Protein 8W6E (pdb70)

Sequence (320 aa):
MDEERLKEILEELERIIEEVKRLLEKDERLLREFYRRDKEEFRRVIKLDEEVMKRSEELLKRAEELLRELEELIRRIPFSEEIRRELEEILRRLKELYEEAKRLMEKAKELTKRIKKIDDEKTLREWYEIVRELLERAKEIIEEIERLLRRLLEILGLEMDEERLKEILEELERIIEEVKRLLEKDERLLREFYRRDKEEFRRVIKLDEEVMKRSEELLKRAEELLRELEELIRRIPFSEEIRRELEEILRRLKELYEEAKRLMEKAKELTKRIKKIDTTDEKTLREWYEIVRELLERAKEIIEEIERLLRRLLEILGLE

Foldseek 3Di:
DDCVLVVVLLVLLLVLLVVLVVLLVVLVVLLVVVLVPDQVSVVVSLVSNVVSLVSNVVSLVVNVVSLVVNVVVLVVDPDDPVLSVVLVVLSVVLVVLSVVLVVLSVVVVVLSVVPVPDRDDVSSVVSVVSVVVSSVVSVVSSVSNNVSSVVNCVSSVND/DLVVLLLVLLVVLLVLLVVLLVLLVVLLVLLVVLLVPDQVSVVVSLVSVVVSLVSNVVSLVVNVVSLVSNVVSLVVDPDDPVLNVVLVVLSVVLVVLSVVLVVLSVVLVVLSVVVVPDGDDDSVVVVVSVVSVVVSSVVNSVSSVVSSVSSVVNCVSVVVD

Radius of gyration: 22.51 Å; Cα contacts (8 Å, |Δi|>4): 172; chains: 2; bounding box: 52×50×48 Å

Secondary structure (DSSP, 8-state):
--HHHHHHHHHHHHHHHHHHHHHHHHHHHHHHHHHH--HHHHHHHHHHHHHHHHHHHHHHHHHHHHHHHHHHHHHHS---HHHHHHHHHHHHHHHHHHHHHHHHHHHHHHHHHHHTT---HHHHHHHHHHHHHHHHHHHHHHHHHHHHHHHHHHHHT--/-HHHHHHHHHHHHHHHHHHHHHHHHHHHHHHHHHHH--HHHHHHHHHHHHHHHHHHHHHHHHHHHHHHHHHHHHHHS---HHHHHHHHHHHHHHHHHHHHHHHHHHHHHHHHHHHHTS-S--HHHHHHHHHHHHHHHHHHHHHHHHHHHHHHHHHHHTT--

Solvent-accessible surface area: 18960 Å² total; per-residue (Å²): 117,105,75,107,121,0,65,68,8,0,42,63,2,32,133,8,10,72,61,19,60,130,31,18,73,99,8,38,117,24,5,55,83,29,109,153,148,116,145,120,72,42,143,39,10,17,129,80,17,60,116,12,31,54,30,9,27,114,19,13,135,141,3,32,79,25,6,123,63,0,36,67,2,3,164,127,26,126,38,56,134,64,52,56,170,73,0,53,102,2,9,125,71,0,98,82,0,8,65,44,20,91,131,21,21,69,123,17,77,74,21,16,119,144,25,118,162,99,106,107,161,155,32,54,35,93,20,20,65,82,13,67,45,20,24,3,32,15,32,13,3,8,9,35,2,23,116,20,0,110,131,0,5,108,46,20,63,34,135,186,60,46,94,78,0,85,70,0,0,55,43,2,22,136,8,12,70,65,18,56,55,14,15,57,108,4,38,151,26,3,27,99,21,27,202,170,130,108,111,61,31,40,148,12,9,130,88,16,42,118,14,25,110,94,6,36,101,9,16,58,120,4,58,88,14,10,142,48,0,32,62,20,5,162,154,20,128,31,60,142,116,42,51,147,53,0,90,67,12,12,106,32,0,83,20,0,12,89,8,20,66,77,24,21,70,40,18,80,108,9,10,125,152,15,117,146,102,103,38,63,78,132,144,49,28,100,71,9,21,75,64,13,111,103,35,26,87,34,15,44,33,2,8,87,8,3,21,73,5,0,91,96,0,20,83,41,23,64,36,172

B-factor: mean 52.09, std 18.33, range [19.91, 120.85]

Structure (mmCIF, N/CA/C/O backbone):
data_8W6E
#
_entry.id   8W6E
#
_cell.length_a   40.557
_cell.length_b   91.912
_cell.length_c   52.198
_cell.angle_alpha   90.000
_cell.angle_beta   107.791
_cell.angle_gamma   90.000
#
_symmetry.space_group_name_H-M   'P 1 21 1'
#
loop_
_entity.id
_entity.type
_entity.pdbx_description
1 polymer 'HBC599 in complex with wFAP1.1'
2 non-polymer 4-[(Z)-1-cyano-2-{6-[(2-hydroxyethyl)(methyl)amino]-1-benzothiophen-2-yl}ethenyl]benzonitrile
3 water water
#
loop_
_atom_site.group_PDB
_atom_site.id
_atom_site.type_symbol
_atom_site.label_atom_id
_atom_site.label_alt_id
_atom_site.label_comp_id
_atom_site.label_asym_id
_atom_site.label_entity_id
_atom_site.label_seq_id
_atom_site.pdbx_PDB_ins_code
_atom_site.Cartn_x
_atom_site.Cartn_y
_atom_site.Cartn_z
_atom_site.occupancy
_atom_site.B_iso_or_equiv
_atom_site.auth_seq_id
_atom_site.auth_comp_id
_atom_site.auth_asym_id
_atom_site.auth_atom_id
_atom_site.pdbx_PDB_model_num
ATOM 1 N N . MET A 1 1 ? -21.55860 27.55198 37.52867 1.000 74.71886 0 MET A N 1
ATOM 2 C CA . MET A 1 1 ? -20.35966 28.32630 37.95125 1.000 74.93289 0 MET A CA 1
ATOM 3 C C . MET A 1 1 ? -19.97012 29.33019 36.85698 1.000 71.51695 0 MET A C 1
ATOM 4 O O . MET A 1 1 ? -20.70838 29.44287 35.86314 1.000 65.07581 0 MET A O 1
ATOM 9 N N . ASP A 1 2 ? -18.84322 30.01646 37.04459 1.000 71.70432 1 ASP A N 1
ATOM 10 C CA . ASP A 1 2 ? -18.41967 31.08638 36.10630 1.000 61.26088 1 ASP A CA 1
ATOM 11 C C . ASP A 1 2 ? -17.83187 30.54728 34.79826 1.000 69.29193 1 ASP A C 1
ATOM 12 O O . ASP A 1 2 ? -17.67065 29.32328 34.64943 1.000 52.50667 1 ASP A O 1
ATOM 17 N N . GLU A 1 3 ? -17.51127 31.46418 33.89302 1.000 64.50417 2 GLU A N 1
ATOM 18 C CA . GLU A 1 3 ? -16.87350 31.08309 32.61694 1.000 66.62686 2 GLU A CA 1
ATOM 19 C C . GLU A 1 3 ? -15.36642 30.99245 32.84459 1.000 61.52682 2 GLU A C 1
ATOM 20 O O . GLU A 1 3 ? -14.67153 30.47944 31.96652 1.000 64.06629 2 GLU A O 1
ATOM 26 N N . GLU A 1 4 ? -14.89026 31.49274 33.97939 1.000 58.04304 3 GLU A N 1
ATOM 27 C CA . GLU A 1 4 ? -13.44916 31.41110 34.32406 1.000 64.36540 3 GLU A CA 1
ATOM 28 C C . GLU A 1 4 ? -13.08877 29.97724 34.71623 1.000 53.57314 3 GLU A C 1
ATOM 29 O O . GLU A 1 4 ? -11.96375 29.57643 34.45003 1.000 56.07990 3 GLU A O 1
ATOM 35 N N . ARG A 1 5 ? -14.01647 29.24016 35.31458 1.000 40.40321 4 ARG A N 1
ATOM 36 C CA . ARG A 1 5 ? -13.73211 27.81726 35.60476 1.000 50.00553 4 ARG A CA 1
ATOM 37 C C . ARG A 1 5 ? -13.66928 27.07804 34.25987 1.000 34.59125 4 ARG A C 1
ATOM 38 O O . ARG A 1 5 ? -12.76715 26.27120 34.10880 1.000 37.98900 4 ARG A O 1
ATOM 46 N N . LEU A 1 6 ? -14.58656 27.37869 33.33104 1.000 37.86698 5 LEU A N 1
ATOM 47 C CA . LEU A 1 6 ? -14.57977 26.79045 31.96314 1.000 49.90271 5 LEU A CA 1
ATOM 48 C C . LEU A 1 6 ? -13.19996 26.99063 31.32478 1.000 43.71887 5 LEU A C 1
ATOM 49 O O . LEU A 1 6 ? -12.64788 26.01865 30.81281 1.000 42.63003 5 LEU A O 1
ATOM 54 N N . LYS A 1 7 ? -12.67320 28.21075 31.38444 1.000 46.67793 6 LYS A N 1
ATOM 55 C CA . LYS A 1 7 ? -11.35840 28.51491 30.77407 1.000 42.54688 6 LYS A CA 1
ATOM 56 C C . LYS A 1 7 ? -10.25907 27.71726 31.47195 1.000 43.77379 6 LYS A C 1
ATOM 57 O O . LYS A 1 7 ? -9.46312 27.11830 30.76586 1.000 46.66278 6 LYS A O 1
ATOM 63 N N . GLU A 1 8 ? -10.24376 27.70750 32.79795 1.000 39.72350 7 GLU A N 1
ATOM 64 C CA . GLU A 1 8 ? -9.15644 27.03685 33.54680 1.000 41.35863 7 GLU A CA 1
ATOM 65 C C . GLU A 1 8 ? -9.12921 25.54580 33.20806 1.000 25.27663 7 GLU A C 1
ATOM 66 O O . GLU A 1 8 ? -8.04615 25.03099 33.03189 1.000 37.90697 7 GLU A O 1
ATOM 72 N N . ILE A 1 9 ? -10.29010 24.91154 33.11744 1.000 35.37819 8 ILE A N 1
ATOM 73 C CA . ILE A 1 9 ? -10.38089 23.46446 32.76672 1.000 35.01331 8 ILE A CA 1
ATOM 74 C C . ILE A 1 9 ? -9.83018 23.24733 31.35163 1.000 31.38039 8 ILE A C 1
ATOM 75 O O . ILE A 1 9 ? -8.97404 22.39148 31.20157 1.000 38.00394 8 ILE A O 1
ATOM 80 N N . LEU A 1 10 ? -10.28657 24.03907 30.38560 1.000 27.62973 9 LEU A N 1
ATOM 81 C CA . LEU A 1 10 ? -9.85288 23.88891 28.97352 1.000 35.92985 9 LEU A CA 1
ATOM 82 C C . LEU A 1 10 ? -8.33895 24.09420 28.85712 1.000 32.72841 9 LEU A C 1
ATOM 83 O O . LEU A 1 10 ? -7.72397 23.35220 28.11910 1.000 39.14601 9 LEU A O 1
ATOM 88 N N . GLU A 1 11 ? -7.77894 24.99946 29.65383 1.000 35.75767 10 GLU A N 1
ATOM 89 C CA . GLU A 1 11 ? -6.32300 25.26976 29.65044 1.000 32.39086 10 GLU A CA 1
ATOM 90 C C . GLU A 1 11 ? -5.54461 24.10403 30.27745 1.000 30.92219 10 GLU A C 1
ATOM 91 O O . GLU A 1 11 ? -4.50467 23.75315 29.73127 1.000 39.51027 10 GLU A O 1
ATOM 97 N N . GLU A 1 12 ? -6.02623 23.54412 31.38667 1.000 30.18645 11 GLU A N 1
ATOM 98 C CA . GLU A 1 12 ? -5.37683 22.35637 32.01672 1.000 32.31127 11 GLU A CA 1
ATOM 99 C C . GLU A 1 12 ? -5.44782 21.15818 31.05195 1.000 24.10356 11 GLU A C 1
ATOM 100 O O . GLU A 1 12 ? -4.47668 20.41838 30.99584 1.000 35.31102 11 GLU A O 1
ATOM 106 N N . LEU A 1 13 ? -6.55296 20.99983 30.33024 1.000 27.44583 12 LEU A N 1
ATOM 107 C CA . LEU A 1 13 ? -6.68797 19.91463 29.32446 1.000 35.23900 12 LEU A CA 1
ATOM 108 C C . LEU A 1 13 ? -5.66128 20.13064 28.20918 1.000 31.85345 12 LEU A C 1
ATOM 109 O O . LEU A 1 13 ? -5.04818 19.14770 27.80220 1.000 30.95142 12 LEU A O 1
ATOM 114 N N . GLU A 1 14 ? -5.46764 21.37661 27.77691 1.000 30.72036 13 GLU A N 1
ATOM 115 C CA . GLU A 1 14 ? -4.45996 21.72364 26.74161 1.000 39.33996 13 GLU A CA 1
ATOM 116 C C . GLU A 1 14 ? -3.05377 21.36701 27.21534 1.000 35.20170 13 GLU A C 1
ATOM 117 O O . GLU A 1 14 ? -2.32283 20.74903 26.45827 1.000 39.83016 13 GLU A O 1
ATOM 123 N N . ARG A 1 15 ? -2.71656 21.74429 28.43619 1.000 36.66432 14 ARG A N 1
ATOM 124 C CA . ARG A 1 15 ? -1.39036 21.43267 29.00893 1.000 38.47403 14 ARG A CA 1
ATOM 125 C C . ARG A 1 15 ? -1.17103 19.91772 29.06814 1.000 28.93246 14 ARG A C 1
ATOM 126 O O . ARG A 1 15 ? -0.05001 19.49791 28.79795 1.000 43.48665 14 ARG A O 1
ATOM 134 N N . ILE A 1 16 ? -2.20780 19.15157 29.40052 1.000 36.84433 15 ILE A N 1
ATOM 135 C CA . ILE A 1 16 ? -2.11047 17.66560 29.46976 1.000 37.90814 15 ILE A CA 1
ATOM 136 C C . ILE A 1 16 ? -1.78169 17.11843 28.08478 1.000 22.17528 15 ILE A C 1
ATOM 137 O O . ILE A 1 16 ? -0.83555 16.36461 27.99268 1.000 42.66487 15 ILE A O 1
ATOM 142 N N . ILE A 1 17 ? -2.55801 17.49309 27.07790 1.000 37.30898 16 ILE A N 1
ATOM 143 C CA . ILE A 1 17 ? -2.36123 16.99089 25.68494 1.000 47.24906 16 ILE A CA 1
ATOM 144 C C . ILE A 1 17 ? -0.96143 17.36909 25.17954 1.000 45.98351 16 ILE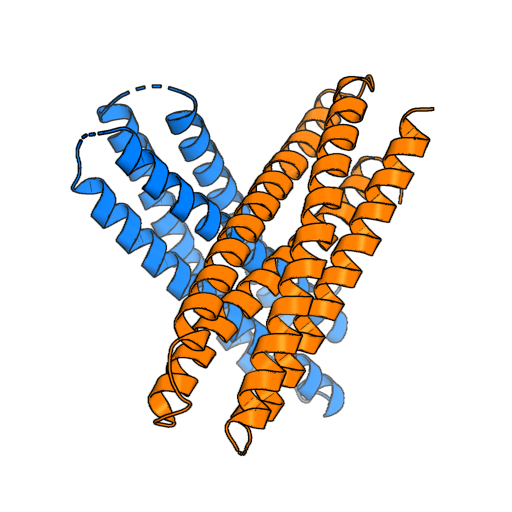 A C 1
ATOM 145 O O . ILE A 1 17 ? -0.37643 16.55509 24.47954 1.000 37.40464 16 ILE A O 1
ATOM 150 N N . GLU A 1 18 ? -0.44858 18.53326 25.57421 1.000 36.21311 17 GLU A N 1
ATOM 151 C CA . GLU A 1 18 ? 0.90122 18.99447 25.14381 1.000 41.25750 17 GLU A CA 1
ATOM 152 C C . GLU A 1 18 ? 1.98056 18.14281 25.81870 1.000 32.99819 17 GLU A C 1
ATOM 153 O O . GLU A 1 18 ? 2.95947 17.81690 25.15952 1.000 39.28365 17 GLU A O 1
ATOM 159 N N . GLU A 1 19 ? 1.79493 17.80899 27.08780 1.000 45.34804 18 GLU A N 1
ATOM 160 C CA . GLU A 1 19 ? 2.74328 16.90731 27.78273 1.000 44.05879 18 GLU A CA 1
ATOM 161 C C . GLU A 1 19 ? 2.66642 15.51718 27.15300 1.000 38.88293 18 GLU A C 1
ATOM 162 O O . GLU A 1 19 ? 3.71550 14.91937 26.95985 1.000 43.32102 18 GLU A O 1
ATOM 168 N N . VAL A 1 20 ? 1.46045 15.03488 26.86337 1.000 30.37027 19 VAL A N 1
ATOM 169 C CA . VAL A 1 20 ? 1.27657 13.70273 26.20964 1.000 40.55834 19 VAL A CA 1
ATOM 170 C C . VAL A 1 20 ? 2.02425 13.69365 24.86947 1.000 34.19978 19 VAL A C 1
ATOM 171 O O . VAL A 1 20 ? 2.69339 12.70274 24.59748 1.000 36.44728 19 VAL A O 1
ATOM 175 N N . LYS A 1 21 ? 1.93585 14.77350 24.09530 1.000 36.82429 20 LYS A N 1
ATOM 176 C CA . LYS A 1 21 ? 2.65251 14.89442 22.80211 1.000 43.14613 20 LYS A CA 1
ATOM 177 C C . LYS A 1 21 ? 4.16258 14.80677 23.02476 1.000 41.74949 20 LYS A C 1
ATOM 178 O O . LYS A 1 21 ? 4.80657 14.05478 22.30974 1.000 42.52919 20 LYS A O 1
ATOM 184 N N . ARG A 1 22 ? 4.67667 15.53705 24.00251 1.000 35.53996 21 ARG A N 1
ATOM 185 C CA . ARG A 1 22 ? 6.12275 15.48740 24.31518 1.000 45.59083 21 ARG A CA 1
ATOM 186 C C . ARG A 1 22 ? 6.54812 14.04955 24.62733 1.000 37.51236 21 ARG A C 1
ATOM 187 O O . ARG A 1 22 ? 7.57308 13.62967 24.09615 1.000 40.26206 21 ARG A O 1
ATOM 195 N N . LEU A 1 23 ? 5.78747 13.35053 25.46463 1.000 39.44008 22 LEU A N 1
ATOM 196 C CA . LEU A 1 23 ? 6.15385 11.97869 25.89678 1.000 47.78195 22 LEU A CA 1
ATOM 197 C C . LEU A 1 23 ? 6.15576 11.03248 24.69695 1.000 33.15542 22 LEU A C 1
ATOM 198 O O . LEU A 1 23 ? 7.06391 10.21465 24.61887 1.000 47.88189 22 LEU A O 1
ATOM 203 N N . LEU A 1 24 ? 5.17652 11.16612 23.80816 1.000 36.60040 23 LEU A N 1
ATOM 204 C CA . LEU A 1 24 ? 5.06442 10.28289 22.61934 1.000 48.90982 23 LEU A CA 1
ATOM 205 C C . LEU A 1 24 ? 6.26216 10.50198 21.69501 1.000 42.46315 23 LEU A C 1
ATOM 206 O O . LEU A 1 24 ? 6.75423 9.52398 21.14507 1.000 37.07015 23 LEU A O 1
ATOM 211 N N . GLU A 1 25 ? 6.68986 11.74804 21.54169 1.000 36.55983 24 GLU A N 1
ATOM 212 C CA . GLU A 1 25 ? 7.83958 12.09312 20.67136 1.000 34.97822 24 GLU A CA 1
ATOM 213 C C . GLU A 1 25 ? 9.13984 11.54049 21.26115 1.000 48.99045 24 GLU A C 1
ATOM 214 O O . GLU A 1 25 ? 9.97475 11.09053 20.48503 1.000 44.67516 24 GLU A O 1
ATOM 220 N N . LYS A 1 26 ? 9.28015 11.55376 22.58711 1.000 43.69276 25 LYS A N 1
ATOM 221 C CA . LYS A 1 26 ? 10.47043 10.96912 23.24893 1.000 47.56531 25 LYS A CA 1
ATOM 222 C C . LYS A 1 26 ? 10.50669 9.45708 23.02318 1.000 41.36814 25 LYS A C 1
ATOM 223 O O . LYS A 1 26 ? 11.56972 8.94325 22.70502 1.000 41.97201 25 LYS A O 1
ATOM 229 N N . ASP A 1 27 ? 9.36987 8.79088 23.18557 1.000 41.87733 26 ASP A N 1
ATOM 230 C CA . ASP A 1 27 ? 9.27412 7.32582 22.98385 1.000 47.99206 26 ASP A CA 1
ATOM 231 C C . ASP A 1 27 ? 9.56284 6.97663 21.51384 1.000 49.58570 26 ASP A C 1
ATOM 232 O O . ASP A 1 27 ? 10.26299 5.99973 21.27884 1.000 49.09164 26 ASP A O 1
ATOM 237 N N . GLU A 1 28 ? 9.04846 7.76636 20.57483 1.000 43.66896 27 GLU A N 1
ATOM 238 C CA . GLU A 1 28 ? 9.32516 7.53516 19.13880 1.000 54.41717 27 GLU A CA 1
ATOM 239 C C . GLU A 1 28 ? 10.82607 7.66543 18.88142 1.000 56.65856 27 GLU A C 1
ATOM 240 O O . GLU A 1 28 ? 11.35408 6.81642 18.18244 1.000 48.46127 27 GLU A O 1
ATOM 246 N N . ARG A 1 29 ? 11.47200 8.67666 19.46009 1.000 45.18701 28 ARG A N 1
ATOM 247 C CA . ARG A 1 29 ? 12.92592 8.89393 19.28771 1.000 51.58577 28 ARG A CA 1
ATOM 248 C C . ARG A 1 29 ? 13.72229 7.71219 19.83372 1.000 57.57644 28 ARG A C 1
ATOM 249 O O . ARG A 1 29 ? 14.62122 7.25426 19.13359 1.000 52.26863 28 ARG A O 1
ATOM 257 N N . LEU A 1 30 ? 13.39567 7.25034 21.03888 1.000 48.83206 29 LEU A N 1
ATOM 258 C CA . LEU A 1 30 ? 14.19605 6.16261 21.66188 1.000 58.77698 29 LEU A CA 1
ATOM 259 C C . LEU A 1 30 ? 13.99513 4.86543 20.88015 1.000 52.98155 29 LEU A C 1
ATOM 260 O O . LEU A 1 30 ? 14.97825 4.12961 20.73305 1.000 69.97059 29 LEU A O 1
ATOM 265 N N . LEU A 1 31 ? 12.79006 4.62809 20.36948 1.000 53.76455 30 LEU A N 1
ATOM 266 C CA . LEU A 1 31 ? 12.50613 3.39190 19.60276 1.000 55.01716 30 LEU A CA 1
ATOM 267 C C . LEU A 1 31 ? 13.24480 3.46282 18.26358 1.000 59.36559 30 LEU A C 1
ATOM 268 O O . LEU A 1 31 ? 13.83491 2.45187 17.86661 1.000 56.95653 30 LEU A O 1
ATOM 273 N N . ARG A 1 32 ? 13.24240 4.63071 17.62837 1.000 64.99552 31 ARG A N 1
ATOM 274 C CA . ARG A 1 32 ? 13.98006 4.82864 16.36316 1.000 54.72047 31 ARG A CA 1
ATOM 275 C C . ARG A 1 32 ? 15.47016 4.59499 16.59585 1.000 60.96973 31 ARG A C 1
ATOM 276 O O . ARG A 1 32 ? 16.06811 3.90797 15.76883 1.000 62.82852 31 ARG A O 1
ATOM 284 N N . GLU A 1 33 ? 16.03430 5.15929 17.66062 1.000 61.73169 32 GLU A N 1
ATOM 285 C CA . GLU A 1 33 ? 17.49239 5.04564 17.91429 1.000 54.82450 32 GLU A CA 1
ATOM 286 C C . GLU A 1 33 ? 17.87273 3.57874 18.06345 1.000 64.61927 32 GLU A C 1
ATOM 287 O O . GLU A 1 33 ? 18.88867 3.18585 17.48528 1.000 72.73577 32 GLU A O 1
ATOM 293 N N . PHE A 1 34 ? 17.07706 2.81671 18.80178 1.000 60.60987 33 PHE A N 1
ATOM 294 C CA . PHE A 1 34 ? 17.37740 1.38281 19.00995 1.000 65.57767 33 PHE A CA 1
ATOM 295 C C . PHE A 1 34 ? 17.41023 0.65958 17.66607 1.000 73.05068 33 PHE A C 1
ATOM 296 O O . PHE A 1 34 ? 18.38132 -0.05526 17.41797 1.000 79.67673 33 PHE A O 1
ATOM 298 N N . TYR A 1 35 ? 16.38800 0.85422 16.83328 1.000 75.47530 34 TYR A N 1
ATOM 299 C CA . TYR A 1 35 ? 16.26884 0.13597 15.54144 1.000 69.79499 34 TYR A CA 1
ATOM 300 C C . TYR A 1 35 ? 17.31049 0.62701 14.53110 1.000 73.45951 34 TYR A C 1
ATOM 301 O O . TYR A 1 35 ? 17.66244 -0.15407 13.63815 1.000 78.22078 34 TYR A O 1
ATOM 310 N N . ARG A 1 36 ? 17.78927 1.86513 14.66177 1.000 73.37363 35 ARG A N 1
ATOM 311 C CA . ARG A 1 36 ? 18.82194 2.41419 13.74343 1.000 70.64254 35 ARG A CA 1
ATOM 312 C C . ARG A 1 36 ? 20.21014 1.93955 14.18218 1.000 72.98796 35 ARG A C 1
ATOM 313 O O . ARG A 1 36 ? 21.15592 2.11861 13.40593 1.000 80.87537 35 ARG A O 1
ATOM 321 N N . ARG A 1 37 ? 20.31955 1.32978 15.36126 1.000 80.17293 36 ARG A N 1
ATOM 322 C CA . ARG A 1 37 ? 21.60778 0.75913 15.83005 1.000 81.92630 36 ARG A CA 1
ATOM 323 C C . ARG A 1 37 ? 21.90085 -0.51095 15.02321 1.000 83.63708 36 ARG A C 1
ATOM 324 O O . ARG A 1 37 ? 21.03103 -1.40413 15.01257 1.000 85.81825 36 ARG A O 1
ATOM 332 N N . ASP A 1 41 ? 21.39512 -5.34913 20.36717 1.000 76.74094 40 ASP A N 1
ATOM 333 C CA . ASP A 1 41 ? 21.88248 -5.48978 21.76508 1.000 77.43193 40 ASP A CA 1
ATOM 334 C C . ASP A 1 41 ? 20.70978 -5.89787 22.65843 1.000 94.34277 40 ASP A C 1
ATOM 335 O O . ASP A 1 41 ? 19.65462 -5.24810 22.55857 1.000 97.81733 40 ASP A O 1
ATOM 337 N N . LYS A 1 42 ? 20.89019 -6.91468 23.50056 1.000 73.70390 41 LYS A N 1
ATOM 338 C CA . LYS A 1 42 ? 19.75649 -7.44378 24.30293 1.000 83.85692 41 LYS A CA 1
ATOM 339 C C . LYS A 1 42 ? 19.42158 -6.52064 25.47385 1.000 91.24026 41 LYS A C 1
ATOM 340 O O . LYS A 1 42 ? 18.22460 -6.30385 25.72509 1.000 94.60655 41 LYS A O 1
ATOM 346 N N . GLU A 1 43 ? 20.42965 -6.02831 26.17952 1.000 79.39234 42 GLU A N 1
ATOM 347 C CA . GLU A 1 43 ? 20.14276 -5.20616 27.37744 1.000 86.31135 42 GLU A CA 1
ATOM 348 C C . GLU A 1 43 ? 19.73836 -3.81433 26.91630 1.000 82.63878 42 GLU A C 1
ATOM 349 O O . GLU A 1 43 ? 19.14240 -3.08631 27.71331 1.000 86.67993 42 GLU A O 1
ATOM 355 N N . GLU A 1 44 ? 20.07400 -3.47047 25.68016 1.000 85.10593 43 GLU A N 1
ATOM 356 C CA . GLU A 1 44 ? 19.65460 -2.17266 25.11703 1.000 85.03751 43 GLU A CA 1
ATOM 357 C C . GLU A 1 44 ? 18.15154 -2.22701 24.85640 1.000 79.78701 43 GLU A C 1
ATOM 358 O O . GLU A 1 44 ? 17.51435 -1.18113 24.93137 1.000 81.20027 43 GLU A O 1
ATOM 364 N N . PHE A 1 45 ? 17.62272 -3.41317 24.57873 1.000 70.70722 44 PHE A N 1
ATOM 365 C CA . PHE A 1 45 ? 16.16471 -3.56651 24.38411 1.000 74.50611 44 PHE A CA 1
ATOM 366 C C . PHE A 1 45 ? 15.48603 -3.53041 25.74726 1.000 79.89408 44 PHE A C 1
ATOM 367 O O . PHE A 1 45 ? 14.46092 -2.86560 25.86839 1.000 77.00074 44 PHE A O 1
ATOM 369 N N . ARG A 1 46 ? 16.03741 -4.24113 26.72825 1.000 74.26858 45 ARG A N 1
ATOM 370 C CA . ARG A 1 46 ? 15.46371 -4.15601 28.08938 1.000 75.27621 45 ARG A CA 1
ATOM 371 C C . ARG A 1 46 ? 15.36250 -2.68096 28.45314 1.000 73.37185 45 ARG A C 1
ATOM 372 O O . ARG A 1 46 ? 14.35455 -2.30007 29.02932 1.000 80.13410 45 ARG A O 1
ATOM 380 N N . ARG A 1 47 ? 16.35724 -1.89183 28.06777 1.000 58.94861 46 ARG A N 1
ATOM 381 C CA . ARG A 1 47 ? 16.38903 -0.45576 28.41451 1.000 77.88129 46 ARG A CA 1
ATOM 382 C C . ARG A 1 47 ? 15.25271 0.28488 27.71565 1.000 68.15841 46 ARG A C 1
ATOM 383 O O . ARG A 1 47 ? 14.48674 0.94885 28.41272 1.000 71.67187 46 ARG A O 1
ATOM 385 N N . VAL A 1 48 ? 15.16541 0.17864 26.39669 1.000 70.69815 47 VAL A N 1
ATOM 386 C CA . VAL A 1 48 ? 14.13807 0.94829 25.63780 1.000 70.13338 47 VAL A CA 1
ATOM 387 C C . VAL A 1 48 ? 12.73827 0.51808 26.09021 1.000 63.81588 47 VAL A C 1
ATOM 388 O O . VAL A 1 48 ? 11.86411 1.37591 26.14327 1.000 49.41296 47 VAL A O 1
ATOM 392 N N . ILE A 1 49 ? 12.56461 -0.75690 26.42547 1.000 53.92023 48 ILE A N 1
ATOM 393 C CA . ILE A 1 49 ? 11.22882 -1.27710 26.82688 1.000 58.65184 48 ILE A CA 1
ATOM 394 C C . ILE A 1 49 ? 10.86301 -0.66694 28.18386 1.000 56.69568 48 ILE A C 1
ATOM 395 O O . ILE A 1 49 ? 9.70898 -0.29715 28.35008 1.000 54.54640 48 ILE A O 1
ATOM 400 N N . LYS A 1 50 ? 11.82721 -0.54958 29.09061 1.000 60.43086 49 LYS A N 1
ATOM 401 C CA . LYS A 1 50 ? 11.54942 -0.00641 30.44659 1.000 64.51751 49 LYS A CA 1
ATOM 402 C C . LYS A 1 50 ? 11.15409 1.46349 30.33842 1.000 63.45654 49 LYS A C 1
ATOM 403 O O . LYS A 1 50 ? 10.20117 1.85341 31.00658 1.000 60.96538 49 LYS A O 1
ATOM 409 N N . LEU A 1 51 ? 11.86973 2.22950 29.51712 1.000 59.58828 50 LEU A N 1
ATOM 410 C CA . LEU A 1 51 ? 11.55739 3.66840 29.33094 1.000 63.65672 50 LEU A CA 1
ATOM 411 C C . LEU A 1 51 ? 10.21719 3.82300 28.61224 1.000 53.04668 50 LEU A C 1
ATOM 412 O O . LEU A 1 51 ? 9.49208 4.75591 28.94725 1.000 57.53055 50 LEU A O 1
ATOM 417 N N . ASP A 1 52 ? 9.90815 2.92077 27.68147 1.000 51.74240 51 ASP A N 1
ATOM 418 C CA . ASP A 1 52 ? 8.60398 2.95738 26.97177 1.000 57.34395 51 ASP A CA 1
ATOM 419 C C . ASP A 1 52 ? 7.49227 2.71233 27.98508 1.000 49.78313 51 ASP A C 1
ATOM 420 O O . ASP A 1 52 ? 6.47011 3.38110 27.90521 1.000 47.94355 51 ASP A O 1
ATOM 425 N N . GLU A 1 53 ? 7.70068 1.73652 28.85820 1.000 50.76698 52 GLU A N 1
ATOM 426 C CA . GLU A 1 53 ? 6.66499 1.35848 29.84351 1.000 58.62868 52 GLU A CA 1
ATOM 427 C C . GLU A 1 53 ? 6.42698 2.52760 30.79936 1.000 44.14455 52 GLU A C 1
ATOM 428 O O . GLU A 1 53 ? 5.29204 2.70944 31.23060 1.000 50.09400 52 GLU A O 1
ATOM 434 N N . GLU A 1 54 ? 7.46588 3.30386 31.06098 1.000 41.08967 53 GLU A N 1
ATOM 435 C CA . GLU A 1 54 ? 7.33184 4.48698 31.94081 1.000 49.29966 53 GLU A CA 1
ATOM 436 C C . GLU A 1 54 ? 6.52745 5.57269 31.21981 1.000 49.49309 53 GLU A C 1
ATOM 437 O O . GLU A 1 54 ? 5.71047 6.21764 31.87389 1.000 36.86913 53 GLU A O 1
ATOM 443 N N . VAL A 1 55 ? 6.74910 5.73951 29.91773 1.000 40.69735 54 VAL A N 1
ATOM 444 C CA . VAL A 1 55 ? 5.95871 6.72421 29.12074 1.000 51.42698 54 VAL A CA 1
ATOM 445 C C . VAL A 1 55 ? 4.49581 6.28991 29.14917 1.000 33.94590 54 VAL A C 1
ATOM 446 O O . VAL A 1 55 ? 3.63066 7.14976 29.30422 1.000 40.62977 54 VAL A O 1
ATOM 450 N N . MET A 1 56 ? 4.26205 4.98884 29.03645 1.000 34.37415 55 MET A N 1
ATOM 451 C CA . MET A 1 56 ? 2.88015 4.46655 29.00187 1.000 49.56694 55 MET A CA 1
ATOM 452 C C . MET A 1 56 ? 2.19640 4.79064 30.32698 1.000 37.12921 55 MET A C 1
ATOM 453 O O . MET A 1 56 ? 1.05330 5.24740 30.29917 1.000 43.46789 55 MET A O 1
ATOM 458 N N . LYS A 1 57 ? 2.89571 4.57298 31.43485 1.000 47.24489 56 LYS A N 1
ATOM 459 C CA . LYS A 1 57 ? 2.32997 4.84909 32.77994 1.000 37.53633 56 LYS A CA 1
ATOM 460 C C . LYS A 1 57 ? 1.95469 6.32604 32.89377 1.000 35.08507 56 LYS A C 1
ATOM 461 O O . LYS A 1 57 ? 0.80671 6.61786 33.22199 1.000 44.43970 56 LYS A O 1
ATOM 463 N N . ARG A 1 58 ? 2.89744 7.21318 32.60239 1.000 38.77452 57 ARG A N 1
ATOM 464 C CA . ARG A 1 58 ? 2.63015 8.66514 32.65720 1.000 38.51524 57 ARG A CA 1
ATOM 465 C C . ARG A 1 58 ? 1.44986 9.00573 31.74442 1.000 43.23392 57 ARG A C 1
ATOM 466 O O . ARG A 1 58 ? 0.56781 9.75063 32.17950 1.000 39.96602 57 ARG A O 1
ATOM 468 N N . SER A 1 59 ? 1.42969 8.44352 30.54352 1.000 36.52002 58 SER A N 1
ATOM 469 C CA . SER A 1 59 ? 0.37139 8.77413 29.55572 1.000 31.14522 58 SER A CA 1
ATOM 470 C C . SER A 1 59 ? -1.00240 8.32293 30.04912 1.000 26.41490 58 SER A C 1
ATOM 471 O O . SER A 1 59 ? -1.96460 9.04869 29.84423 1.000 35.44033 58 SER A O 1
ATOM 474 N N . GLU A 1 60 ? -1.06801 7.16703 30.68534 1.000 29.96079 59 GLU A N 1
ATOM 475 C CA . GLU A 1 60 ? -2.34777 6.64586 31.23174 1.000 38.83639 59 GLU A CA 1
ATOM 476 C C . GLU A 1 60 ? -2.81167 7.51897 32.40770 1.000 33.13122 59 GLU A C 1
ATOM 477 O O . GLU A 1 60 ? -4.01869 7.74373 32.51194 1.000 39.55202 59 GLU A O 1
ATOM 483 N N . GLU A 1 61 ? -1.88058 8.00230 33.23439 1.000 37.16934 60 GLU A N 1
ATOM 484 C CA . GLU A 1 61 ? -2.22950 8.91843 34.35231 1.000 46.89834 60 GLU A CA 1
ATOM 485 C C . GLU A 1 61 ? -2.78290 10.23021 33.78722 1.000 33.97265 60 GLU A C 1
ATOM 486 O O . GLU A 1 61 ? -3.77788 10.72510 34.31037 1.000 39.92595 60 GLU A O 1
ATOM 492 N N . LEU A 1 62 ? -2.15326 10.75016 32.73698 1.000 39.82421 61 LEU A N 1
ATOM 493 C CA . LEU A 1 62 ? -2.57967 12.04297 32.15085 1.000 30.90303 61 LEU A CA 1
ATOM 494 C C . LEU A 1 62 ? -3.96378 11.87757 31.53021 1.000 28.22936 61 LEU A C 1
ATOM 495 O O . LEU A 1 62 ? -4.76395 12.80643 31.62324 1.000 32.57767 61 LEU A O 1
ATOM 500 N N . LEU A 1 63 ? -4.23268 10.70342 30.96148 1.000 32.99781 62 LEU A N 1
ATOM 501 C CA . LEU A 1 63 ? -5.54977 10.43804 30.32984 1.000 33.74661 62 LEU A CA 1
ATOM 502 C C . LEU A 1 63 ? -6.63752 10.44200 31.40010 1.000 31.00793 62 LEU A C 1
ATOM 503 O O . LEU A 1 63 ? -7.68970 11.01574 31.14925 1.000 39.47626 62 LEU A O 1
ATOM 508 N N . LYS A 1 64 ? -6.37811 9.79125 32.52415 1.000 34.28319 63 LYS A N 1
ATOM 509 C CA . LYS A 1 64 ? -7.40784 9.69722 33.58441 1.000 39.17543 63 LYS A CA 1
ATOM 510 C C . LYS A 1 64 ? -7.69302 11.11325 34.06823 1.000 24.73167 63 LYS A C 1
ATOM 511 O O . LYS A 1 64 ? -8.85905 11.45204 34.25745 1.000 40.74241 63 LYS A O 1
ATOM 517 N N . ARG A 1 65 ? -6.64917 11.92748 34.15484 1.000 36.80135 64 ARG A N 1
ATOM 518 C CA . ARG A 1 65 ? -6.82136 13.34351 34.57164 1.000 36.69681 64 ARG A CA 1
ATOM 519 C C . ARG A 1 65 ? -7.68976 14.08716 33.54971 1.000 32.91656 64 ARG A C 1
ATOM 520 O O . ARG A 1 65 ? -8.59081 14.81604 33.96980 1.000 32.55243 64 ARG A O 1
ATOM 528 N N . ALA A 1 66 ? -7.44502 13.86398 32.26569 1.0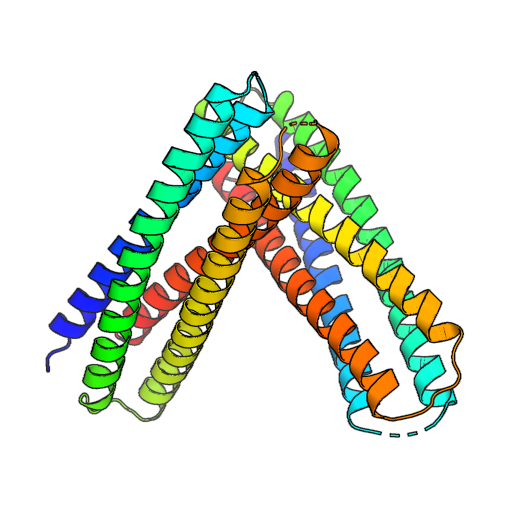00 34.13270 65 ALA A N 1
ATOM 529 C CA . ALA A 1 66 ? -8.19742 14.57064 31.20475 1.000 32.21021 65 ALA A CA 1
ATOM 530 C C . ALA A 1 66 ? -9.66633 14.13734 31.21417 1.000 24.34396 65 ALA A C 1
ATOM 531 O O . ALA A 1 66 ? -10.53053 15.00014 31.08823 1.000 33.12201 65 ALA A O 1
ATOM 533 N N . GLU A 1 67 ? -9.91202 12.84632 31.39146 1.000 27.31841 66 GLU A N 1
ATOM 534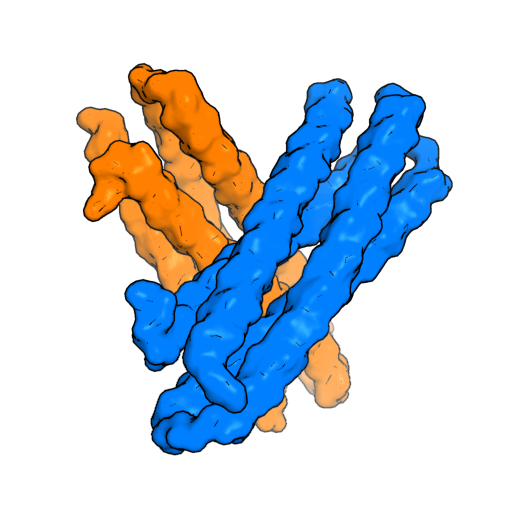 C CA . GLU A 1 67 ? -11.29890 12.32304 31.42088 1.000 28.20873 66 GLU A CA 1
ATOM 535 C C . GLU A 1 67 ? -12.05676 12.96808 32.58295 1.000 25.71093 66 GLU A C 1
ATOM 536 O O . GLU A 1 67 ? -13.21788 13.32581 32.39416 1.000 34.83013 66 GLU A O 1
ATOM 542 N N . GLU A 1 68 ? -11.39352 13.14242 33.72276 1.000 28.67709 67 GLU A N 1
ATOM 543 C CA . GLU A 1 68 ? -12.02737 13.75950 34.91780 1.000 36.86021 67 GLU A CA 1
ATOM 544 C C . GLU A 1 68 ? -12.38374 15.21037 34.61064 1.000 28.09087 67 GLU A C 1
ATOM 545 O O . GLU A 1 68 ? -13.49475 15.62920 34.92783 1.000 36.83320 67 GLU A O 1
ATOM 551 N N . LEU A 1 69 ? -11.46304 15.92345 33.97529 1.000 34.60791 68 LEU A N 1
ATOM 552 C CA . LEU A 1 69 ? -11.69641 17.34734 33.62810 1.000 35.37345 68 LEU A CA 1
ATOM 553 C C . LEU A 1 69 ? -12.81669 17.46593 32.58735 1.000 28.31492 68 LEU A C 1
ATOM 554 O O . LEU A 1 69 ? -13.57287 18.42878 32.66236 1.000 34.05707 68 LEU A O 1
ATOM 559 N N . LEU A 1 70 ? -12.93070 16.49575 31.68654 1.000 37.48931 69 LEU A N 1
ATOM 560 C CA . LEU A 1 70 ? -14.00995 16.50335 30.66680 1.000 33.50123 69 LEU A CA 1
ATOM 561 C C . LEU A 1 70 ? -15.36475 16.37419 31.36014 1.000 31.26147 69 LEU A C 1
ATOM 562 O O . LEU A 1 70 ? -16.25499 17.14495 31.03822 1.000 34.90475 69 LEU A O 1
ATOM 567 N N . ARG A 1 71 ? -15.48234 15.43432 32.29133 1.000 32.46841 70 ARG A N 1
ATOM 568 C CA . ARG A 1 71 ? -16.73712 15.29320 33.06766 1.000 33.33289 70 ARG A CA 1
ATOM 569 C C . ARG A 1 71 ? -17.05325 16.63425 33.72150 1.000 24.42029 70 ARG A C 1
ATOM 570 O O . ARG A 1 71 ? -18.20036 17.06200 33.63270 1.000 39.48464 70 ARG A O 1
ATOM 578 N N . GLU A 1 72 ? -16.04724 17.28556 34.29915 1.000 26.81830 71 GLU A N 1
ATOM 579 C CA . GLU A 1 72 ? -16.24735 18.59363 34.97197 1.000 33.89123 71 GLU A CA 1
ATOM 580 C C . GLU A 1 72 ? -16.74881 19.63535 33.95890 1.000 40.33100 71 GLU A C 1
ATOM 581 O O . GLU A 1 72 ? -17.73888 20.30720 34.25202 1.000 35.35875 71 GLU A O 1
ATOM 587 N N . LEU A 1 73 ? -16.10310 19.72328 32.79573 1.000 39.43685 72 LEU A N 1
ATOM 588 C CA . LEU A 1 73 ? -16.52655 20.64701 31.71267 1.000 38.47284 72 LEU A CA 1
ATOM 589 C C . LEU A 1 73 ? -17.98059 20.36364 31.30407 1.000 31.65206 72 LEU A C 1
ATOM 590 O O . LEU A 1 73 ? -18.75481 21.31646 31.20209 1.000 32.99493 72 LEU A O 1
ATOM 595 N N . GLU A 1 74 ? -18.32338 19.09853 31.10037 1.000 30.67603 73 GLU A N 1
ATOM 596 C CA . GLU A 1 74 ? -19.70240 18.72517 30.67977 1.000 35.76371 73 GLU A CA 1
ATOM 597 C C . GLU A 1 74 ? -20.70626 19.21214 31.72192 1.000 45.58096 73 GLU A C 1
ATOM 598 O O . GLU A 1 74 ? -21.74146 19.76186 31.32707 1.000 44.08960 73 GLU A O 1
ATOM 604 N N . GLU A 1 75 ? -20.37892 19.04544 33.00187 1.000 40.68591 74 GLU A N 1
ATOM 605 C CA . GLU A 1 75 ? -21.28974 19.43844 34.10102 1.000 31.76817 74 GLU A CA 1
ATOM 606 C C . GLU A 1 75 ? -21.49805 20.95340 34.10781 1.000 29.48300 74 GLU A C 1
ATOM 607 O O . GLU A 1 75 ? -22.64011 21.37218 34.20900 1.000 46.54279 74 GLU A O 1
ATOM 613 N N . LEU A 1 76 ? -20.42323 21.72560 34.00641 1.000 38.58340 75 LEU A N 1
ATOM 614 C CA . LEU A 1 76 ? -20.52453 23.20859 34.05818 1.000 46.69544 75 LEU A CA 1
ATOM 615 C C . LEU A 1 76 ? -21.29092 23.72822 32.83627 1.000 41.41228 75 LEU A C 1
ATOM 616 O O . LEU A 1 76 ? -22.10107 24.63408 33.00331 1.000 41.40721 75 LEU A O 1
ATOM 621 N N . ILE A 1 77 ? -21.02908 23.15207 31.66831 1.000 35.08921 76 ILE A N 1
ATOM 622 C CA . ILE A 1 77 ? -21.75146 23.56970 30.43141 1.000 52.44566 76 ILE A CA 1
ATOM 623 C C . ILE A 1 77 ? -23.24035 23.28043 30.63981 1.000 45.56546 76 ILE A C 1
ATOM 624 O O . ILE A 1 77 ? -24.04762 24.12920 30.26886 1.000 44.37314 76 ILE A O 1
ATOM 629 N N . ARG A 1 78 ? -23.56997 22.14947 31.26509 1.000 49.00781 77 ARG A N 1
ATOM 630 C CA . ARG A 1 78 ? -24.98183 21.81824 31.59348 1.000 55.62782 77 ARG A CA 1
ATOM 631 C C . ARG A 1 78 ? -25.56982 22.88528 32.52744 1.000 51.92543 77 ARG A C 1
ATOM 632 O O . ARG A 1 78 ? -26.71196 23.29700 32.29664 1.000 57.24594 77 ARG A O 1
ATOM 640 N N . ARG A 1 79 ? -24.81067 23.31661 33.52518 1.000 39.59893 78 ARG A N 1
ATOM 641 C CA . ARG A 1 79 ? -25.31265 24.31568 34.49913 1.000 45.47949 78 ARG A CA 1
ATOM 642 C C . ARG A 1 79 ? -25.48509 25.68952 33.83393 1.000 50.86252 78 ARG A C 1
ATOM 643 O O . ARG A 1 79 ? -26.38914 26.41441 34.24702 1.000 51.21584 78 ARG A O 1
ATOM 651 N N . ILE A 1 80 ? -24.67240 26.02652 32.84068 1.000 43.92186 79 ILE A N 1
ATOM 652 C CA . ILE A 1 80 ? -24.75782 27.39140 32.24446 1.000 41.79522 79 ILE A CA 1
ATOM 653 C C . ILE A 1 80 ? -25.93307 27.45698 31.26473 1.000 44.56617 79 ILE A C 1
ATOM 654 O O . ILE A 1 80 ? -26.03110 26.59281 30.39490 1.000 44.77095 79 ILE A O 1
ATOM 659 N N . PRO A 1 81 ? -26.81925 28.45682 31.39576 1.000 40.77978 80 PRO A N 1
ATOM 660 C CA . PRO A 1 81 ? -27.97748 28.59343 30.52002 1.000 45.11269 80 PRO A CA 1
ATOM 661 C C . PRO A 1 81 ? -27.63092 29.04625 29.09286 1.000 46.21807 80 PRO A C 1
ATOM 662 O O . PRO A 1 81 ? -28.04723 30.10310 28.69577 1.000 53.97399 80 PRO A O 1
ATOM 666 N N . PHE A 1 82 ? -26.91892 28.20327 28.34883 1.000 44.33608 81 PHE A N 1
ATOM 667 C CA . PHE A 1 82 ? -26.51732 28.55211 26.96668 1.000 41.23821 81 PHE A CA 1
ATOM 668 C C . PHE A 1 82 ? -27.72355 28.56970 26.02996 1.000 42.18157 81 PHE A C 1
ATOM 669 O O . PHE A 1 82 ? -28.75035 27.96654 26.34231 1.000 51.67800 81 PHE A O 1
ATOM 677 N N . SER A 1 83 ? -27.59596 29.26653 24.91081 1.000 40.13720 82 SER A N 1
ATOM 678 C CA . SER A 1 83 ? -28.65820 29.25413 23.88106 1.000 51.76216 82 SER A CA 1
ATOM 679 C C . SER A 1 83 ? -28.75205 27.85101 23.28833 1.000 53.97293 82 SER A C 1
ATOM 680 O O . SER A 1 83 ? -27.77288 27.10823 23.36823 1.000 46.62729 82 SER A O 1
ATOM 683 N N . GLU A 1 84 ? -29.89712 27.50467 22.70766 1.000 53.44557 83 GLU A N 1
ATOM 684 C CA . GLU A 1 84 ? -30.08799 26.16253 22.10094 1.000 60.81280 83 GLU A CA 1
ATOM 685 C C . GLU A 1 84 ? -28.98618 25.90357 21.06273 1.000 49.30247 83 GLU A C 1
ATOM 686 O O . GLU A 1 84 ? -28.36395 24.84171 21.10876 1.000 45.07579 83 GLU A O 1
ATOM 692 N N . GLU A 1 85 ? -28.73559 26.87347 20.19350 1.000 49.36832 84 GLU A N 1
ATOM 693 C CA . GLU A 1 85 ? -27.72581 26.70750 19.12029 1.000 49.00359 84 GLU A CA 1
ATOM 694 C C . GLU A 1 85 ? -26.33862 26.46989 19.71900 1.000 56.89290 84 GLU A C 1
ATOM 695 O O . GLU A 1 85 ? -25.68752 25.50095 19.30201 1.000 58.30800 84 GLU A O 1
ATOM 697 N N . ILE A 1 86 ? -25.90957 27.31214 20.65675 1.000 43.03910 85 ILE A N 1
ATOM 698 C CA . ILE A 1 86 ? -24.54740 27.17252 21.24545 1.000 44.35281 85 ILE A CA 1
ATOM 699 C C . ILE A 1 86 ? -24.44595 25.82767 21.97566 1.000 39.28190 85 ILE A C 1
ATOM 700 O O . ILE A 1 86 ? -23.42685 25.16285 21.80853 1.000 45.93314 85 ILE A O 1
ATOM 705 N N . ARG A 1 87 ? -25.46869 25.45759 22.73897 1.000 35.15079 86 ARG A N 1
ATOM 706 C CA . ARG A 1 87 ? -25.44424 24.19073 23.51018 1.000 49.46532 86 ARG A CA 1
ATOM 707 C C . ARG A 1 87 ? -25.22822 23.01161 22.56334 1.000 32.30090 86 ARG A C 1
ATOM 708 O O . ARG A 1 87 ? -24.36899 22.18784 22.84427 1.000 45.68003 86 ARG A O 1
ATOM 716 N N . ARG A 1 88 ? -26.00447 22.95926 21.49053 1.000 48.13932 87 ARG A N 1
ATOM 717 C CA . ARG A 1 88 ? -25.89248 21.86012 20.50169 1.000 52.61368 87 ARG A CA 1
ATOM 718 C C . ARG A 1 88 ? -24.47461 21.83231 19.92736 1.000 43.15419 87 ARG A C 1
ATOM 719 O O . ARG A 1 88 ? -23.92241 20.73940 19.79242 1.000 43.48446 87 ARG A O 1
ATOM 727 N N . GLU A 1 89 ? -23.90992 23.00138 19.64402 1.000 35.68357 88 GLU A N 1
ATOM 728 C CA . GLU A 1 89 ? -22.53406 23.07257 19.10668 1.000 41.49949 88 GLU A CA 1
ATOM 729 C C . GLU A 1 89 ? -21.55070 22.52295 20.14454 1.000 45.92118 88 GLU A C 1
ATOM 730 O O . GLU A 1 89 ? -20.71761 21.67606 19.78449 1.000 37.79063 88 GLU A O 1
ATOM 736 N N . LEU A 1 90 ? -21.66850 22.96814 21.38749 1.000 30.76006 89 LEU A N 1
ATOM 737 C CA . LEU A 1 90 ? -20.73115 22.53852 22.44635 1.000 31.58680 89 LEU A CA 1
ATOM 738 C C . LEU A 1 90 ? -20.89078 21.03653 22.70065 1.000 36.48972 89 LEU A C 1
ATOM 739 O O . LEU A 1 90 ? -19.88260 20.35777 22.87852 1.000 35.70637 89 LEU A O 1
ATOM 744 N N . GLU A 1 91 ? -22.12569 20.55127 22.68402 1.000 33.80023 90 GLU A N 1
ATOM 745 C CA . GLU A 1 91 ? -22.40132 19.12227 22.97634 1.000 45.57360 90 GLU A CA 1
ATOM 746 C C . GLU A 1 91 ? -21.83840 18.22919 21.85836 1.000 44.16295 90 GLU A C 1
ATOM 747 O O . GLU A 1 91 ? -21.28611 17.17336 22.17741 1.000 38.26454 90 GLU A O 1
ATOM 753 N N . GLU A 1 92 ? -21.96679 18.66295 20.60732 1.000 35.36790 91 GLU A N 1
ATOM 754 C CA . GLU A 1 92 ? -21.39890 17.88287 19.48332 1.000 41.84523 91 GLU A CA 1
ATOM 755 C C . GLU A 1 92 ? -19.89681 17.72122 19.71099 1.000 41.66504 91 GLU A C 1
ATOM 756 O O . GLU A 1 92 ? -19.40062 16.60429 19.55706 1.000 34.11687 91 GLU A O 1
ATOM 762 N N . ILE A 1 93 ? -19.22394 18.80742 20.08564 1.000 32.93647 92 ILE A N 1
ATOM 763 C CA . ILE A 1 93 ? -17.74789 18.77876 20.28529 1.000 35.99285 92 ILE A CA 1
ATOM 764 C C . ILE A 1 93 ? -17.39142 17.87204 21.46836 1.000 36.56044 92 ILE A C 1
ATOM 765 O O . ILE A 1 93 ? -16.43229 17.10822 21.34727 1.000 38.72286 92 ILE A O 1
ATOM 770 N N . LEU A 1 94 ? -18.16018 17.95507 22.55353 1.000 36.30857 93 LEU A N 1
ATOM 771 C CA . LEU A 1 94 ? -17.87173 17.15834 23.76960 1.000 33.37557 93 LEU A CA 1
ATOM 772 C C . LEU A 1 94 ? -18.00749 15.66626 23.45790 1.000 28.41324 93 LEU A C 1
ATOM 773 O O . LEU A 1 94 ? -17.16522 14.89051 23.90483 1.000 34.37970 93 LEU A O 1
ATOM 778 N N . ARG A 1 95 ? -19.02460 15.30292 22.68920 1.000 29.42126 94 ARG A N 1
ATOM 779 C CA . ARG A 1 95 ? -19.21840 13.88781 22.29849 1.000 39.38408 94 ARG A CA 1
ATOM 780 C C . ARG A 1 95 ? -18.01250 13.41292 21.47729 1.000 38.57894 94 ARG A C 1
ATOM 781 O O . ARG A 1 95 ? -17.52421 12.31806 21.74936 1.000 36.09163 94 ARG A O 1
ATOM 789 N N . ARG A 1 96 ? -17.54989 14.23485 20.53504 1.000 30.92155 95 ARG A N 1
ATOM 790 C CA . ARG A 1 96 ? -16.36001 13.87195 19.72082 1.000 28.96826 95 ARG A CA 1
ATOM 791 C C . ARG A 1 96 ? -15.13975 13.68936 20.63656 1.000 31.23393 95 ARG A C 1
ATOM 792 O O . ARG A 1 96 ? -14.36262 12.76548 20.40653 1.000 31.34245 95 ARG A O 1
ATOM 800 N N . LEU A 1 97 ? -15.00269 14.54157 21.64138 1.000 25.83415 96 LEU A N 1
ATOM 801 C CA . LEU A 1 97 ? -13.85645 14.45797 22.57512 1.000 37.19386 96 LEU A CA 1
ATOM 802 C C . LEU A 1 97 ? -13.95099 13.15909 23.38837 1.000 36.69439 96 LEU A C 1
ATOM 803 O O . LEU A 1 97 ? -12.92081 12.51133 23.56723 1.000 31.21873 96 LEU A O 1
ATOM 808 N N . LYS A 1 98 ? -15.14981 12.81792 23.83871 1.000 31.65758 97 LYS A N 1
ATOM 809 C CA . LYS A 1 98 ? -15.34837 11.56001 24.59798 1.000 38.48903 97 LYS A CA 1
ATOM 810 C C . LYS A 1 98 ? -14.94933 10.36594 23.72209 1.000 32.16806 97 LYS A C 1
ATOM 811 O O . LYS A 1 98 ? -14.25503 9.48317 24.22308 1.000 32.81997 97 LYS A O 1
ATOM 817 N N . GLU A 1 99 ? -15.33764 10.37964 22.45418 1.000 32.36338 98 GLU A N 1
ATOM 818 C CA . GLU A 1 99 ? -14.96564 9.29855 21.50828 1.000 32.07909 98 GLU A CA 1
ATOM 819 C C . GLU A 1 99 ? -13.44265 9.20785 21.39393 1.000 28.23514 98 GLU A C 1
ATOM 820 O O . GLU A 1 99 ? -12.91239 8.11298 21.53000 1.000 34.66695 98 GLU A O 1
ATOM 826 N N . LEU A 1 100 ? -12.77593 10.33795 21.19958 1.000 28.47497 99 LEU A N 1
ATOM 827 C CA . LEU A 1 100 ? -11.29997 10.36423 21.03322 1.000 29.81328 99 LEU A CA 1
ATOM 828 C C . LEU A 1 100 ? -10.57357 9.87260 22.29513 1.000 28.15975 99 LEU A C 1
ATOM 829 O O . LEU A 1 100 ? -9.59346 9.15377 22.14403 1.000 29.99528 99 LEU A O 1
ATOM 834 N N . TYR A 1 101 ? -11.03737 10.26271 23.48218 1.000 31.72327 100 TYR A N 1
ATOM 835 C CA . TYR A 1 101 ? -10.42597 9.79306 24.74911 1.000 31.60083 100 TYR A CA 1
ATOM 836 C C . TYR A 1 101 ? -10.60763 8.27504 24.86442 1.000 21.00697 100 TYR A C 1
ATOM 837 O O . TYR A 1 101 ? -9.69537 7.61031 25.34432 1.000 29.24933 100 TYR A O 1
ATOM 846 N N . GLU A 1 102 ? -11.74163 7.76972 24.39678 1.000 26.93303 101 GLU A N 1
ATOM 847 C CA . GLU A 1 102 ? -12.00532 6.31467 24.43010 1.000 32.99459 101 GLU A CA 1
ATOM 848 C C . GLU A 1 102 ? -11.06741 5.61670 23.44899 1.000 33.58509 101 GLU A C 1
ATOM 849 O O . GLU A 1 102 ? -10.53111 4.56387 23.79705 1.000 31.49347 101 GLU A O 1
ATOM 855 N N . GLU A 1 103 ? -10.88682 6.21353 22.27285 1.000 31.31990 102 GLU A N 1
ATOM 856 C CA . GLU A 1 103 ? -9.95994 5.65154 21.26172 1.000 31.16270 102 GLU A CA 1
ATOM 857 C C . GLU A 1 103 ? -8.53580 5.60294 21.83039 1.000 29.67545 102 GLU A C 1
ATOM 858 O O . GLU A 1 103 ? -7.86664 4.59504 21.63341 1.000 29.37439 102 GLU A O 1
ATOM 864 N N . ALA A 1 104 ? -8.11385 6.65615 22.52211 1.000 22.62489 103 ALA A N 1
ATOM 865 C CA . ALA A 1 104 ? -6.76172 6.71153 23.12078 1.000 26.46953 103 ALA A CA 1
ATOM 866 C C . ALA A 1 104 ? -6.58424 5.60175 24.15793 1.000 23.48071 103 ALA A C 1
ATOM 867 O O . ALA A 1 104 ? -5.51111 5.01498 24.19478 1.000 33.32870 103 ALA A O 1
ATOM 869 N N . LYS A 1 105 ? -7.60400 5.35568 24.96221 1.000 25.88370 104 LYS A N 1
ATOM 870 C CA . LYS A 1 105 ? -7.53353 4.28887 25.98738 1.000 31.04601 104 LYS A CA 1
ATOM 871 C C . LYS A 1 105 ? -7.37341 2.92279 25.31558 1.000 25.91285 104 LYS A C 1
ATOM 872 O O . LYS A 1 105 ? -6.50816 2.17204 25.73051 1.000 42.04702 104 LYS A O 1
ATOM 878 N N . ARG A 1 106 ? -8.16660 2.64744 24.29182 1.000 32.57110 105 ARG A N 1
ATOM 879 C CA . ARG A 1 106 ? -8.08051 1.36433 23.56302 1.000 31.88734 105 ARG A CA 1
ATOM 880 C C . ARG A 1 106 ? -6.71364 1.23450 22.88172 1.000 38.14460 105 ARG A C 1
ATOM 881 O O . ARG A 1 106 ? -6.16141 0.14062 22.90678 1.000 35.85516 105 ARG A O 1
ATOM 889 N N . LEU A 1 107 ? -6.19300 2.32551 22.32241 1.000 30.90456 106 LEU A N 1
ATOM 890 C CA . LEU A 1 107 ? -4.87916 2.28366 21.63710 1.000 28.69425 106 LEU A CA 1
ATOM 891 C C . LEU A 1 107 ? -3.78385 1.97307 22.66589 1.000 32.98733 106 LEU A C 1
ATOM 892 O O . LEU A 1 107 ? -2.91475 1.14819 22.36583 1.000 26.09562 106 LEU A O 1
ATOM 897 N N . MET A 1 108 ? -3.85770 2.60125 23.83780 1.000 26.61384 107 MET A N 1
ATOM 898 C CA . MET A 1 108 ? -2.84940 2.37865 24.89960 1.000 29.43378 107 MET A CA 1
ATOM 899 C C . MET A 1 108 ? -2.93498 0.92772 25.38387 1.000 34.48396 107 MET A C 1
ATOM 900 O O . MET A 1 108 ? -1.88380 0.35598 25.65772 1.000 38.05372 107 MET A O 1
ATOM 905 N N . GLU A 1 109 ? -4.13885 0.36348 25.45026 1.000 28.61414 108 GLU A N 1
ATOM 906 C CA . GLU A 1 109 ? -4.30247 -1.06549 25.82555 1.000 38.17819 108 GLU A CA 1
ATOM 907 C C . GLU A 1 109 ? -3.59153 -1.94452 24.79753 1.000 39.53300 108 GLU A C 1
ATOM 908 O O . GLU A 1 109 ? -2.86125 -2.84730 25.20152 1.000 40.13626 108 GLU A O 1
ATOM 914 N N . LYS A 1 110 ? -3.80089 -1.66279 23.51553 1.000 39.39349 109 LYS A N 1
ATOM 915 C CA . LYS A 1 110 ? -3.12799 -2.44384 22.44551 1.000 36.25175 109 LYS A CA 1
ATOM 916 C C . LYS A 1 110 ? -1.61498 -2.28650 22.59212 1.000 31.81389 109 LYS A C 1
ATOM 917 O O . LYS A 1 110 ? -0.91081 -3.28138 22.44413 1.000 32.74768 109 LYS A O 1
ATOM 923 N N . ALA A 1 111 ? -1.15616 -1.07635 22.89980 1.000 31.08890 110 ALA A N 1
ATOM 924 C CA . ALA A 1 111 ? 0.29781 -0.84503 22.99541 1.000 32.14497 110 ALA A CA 1
ATOM 925 C C . ALA A 1 111 ? 0.85626 -1.64271 24.17542 1.000 31.90944 110 ALA A C 1
ATOM 926 O O . ALA A 1 111 ? 1.92735 -2.22851 24.03627 1.000 39.62263 110 ALA A O 1
ATOM 928 N N . LYS A 1 112 ? 0.12353 -1.66567 25.28160 1.000 34.99217 111 LYS A N 1
ATOM 929 C CA . LYS A 1 112 ? 0.56697 -2.41137 26.48262 1.000 34.95819 111 LYS A CA 1
ATOM 930 C C . LYS A 1 112 ? 0.63720 -3.90141 26.15087 1.000 27.50554 111 LYS A C 1
ATOM 931 O O . LYS A 1 112 ? 1.62542 -4.54114 26.52174 1.000 39.06862 111 LYS A O 1
ATOM 937 N N . GLU A 1 113 ? -0.37886 -4.40874 25.46820 1.000 32.31457 112 GLU A N 1
ATOM 938 C CA . GLU A 1 113 ? -0.39864 -5.84980 25.14445 1.000 35.55269 112 GLU A CA 1
ATOM 939 C C . GLU A 1 113 ? 0.79721 -6.15071 24.24122 1.000 38.66469 112 GLU A C 1
ATOM 940 O O . GLU A 1 113 ? 1.45347 -7.16954 24.46624 1.000 40.20256 112 GLU A O 1
ATOM 946 N N . LEU A 1 114 ? 1.07380 -5.26282 23.28800 1.000 38.10348 113 LEU A N 1
ATOM 947 C CA . LEU A 1 114 ? 2.17662 -5.49576 22.32178 1.000 35.56878 113 LEU A CA 1
ATOM 948 C C . LEU A 1 114 ? 3.51580 -5.51436 23.06246 1.000 34.32072 113 LEU A C 1
ATOM 949 O O . LEU A 1 114 ? 4.34091 -6.37824 22.76741 1.000 42.01526 113 LEU A O 1
ATOM 954 N N . THR A 1 115 ? 3.69783 -4.59915 24.00226 1.000 30.78400 114 THR A N 1
ATOM 955 C CA . THR A 1 115 ? 4.94901 -4.54176 24.79395 1.000 52.25961 114 THR A CA 1
ATOM 956 C C . THR A 1 115 ? 5.08547 -5.82459 25.61714 1.000 46.83604 114 THR A C 1
ATOM 957 O O . THR A 1 115 ? 6.18460 -6.37735 25.66798 1.000 45.22731 114 THR A O 1
ATOM 961 N N . LYS A 1 116 ? 3.99071 -6.28371 26.21148 1.000 38.39611 115 LYS A N 1
ATOM 962 C CA . LYS A 1 116 ? 4.01115 -7.53356 27.00869 1.000 46.56818 115 LYS A CA 1
ATOM 963 C C . LYS A 1 116 ? 4.41918 -8.70064 26.11180 1.000 39.55783 115 LYS A C 1
ATOM 964 O O . LYS A 1 116 ? 5.25945 -9.49939 26.52874 1.000 47.49346 115 LYS A O 1
ATOM 970 N N . ARG A 1 117 ? 3.83792 -8.77796 24.92395 1.000 40.46180 116 ARG A N 1
ATOM 971 C CA . ARG A 1 117 ? 4.12994 -9.91906 24.02608 1.000 49.81937 116 ARG A CA 1
ATOM 972 C C . ARG A 1 117 ? 5.60183 -9.88983 23.60573 1.000 45.14324 116 ARG A C 1
ATOM 973 O O . ARG A 1 117 ? 6.20405 -10.96471 23.56977 1.000 45.70102 116 ARG A O 1
ATOM 981 N N . ILE A 1 118 ? 6.15652 -8.71277 23.31439 1.000 40.16226 117 ILE A N 1
ATOM 982 C CA . ILE A 1 118 ? 7.55738 -8.62456 22.80404 1.000 44.26254 117 ILE A CA 1
ATOM 983 C C . ILE A 1 118 ? 8.54072 -8.98717 23.91587 1.000 38.32445 117 ILE A C 1
ATOM 984 O O . ILE A 1 118 ? 9.62674 -9.46200 23.59369 1.000 43.28423 117 ILE A O 1
ATOM 989 N N . LYS A 1 119 ? 8.16397 -8.74803 25.16592 1.000 44.97146 118 LYS A N 1
ATOM 990 C CA . LYS A 1 119 ? 9.06230 -9.03764 26.31275 1.000 47.17282 118 LYS A CA 1
ATOM 991 C C . LYS A 1 119 ? 9.25364 -10.54958 26.44597 1.000 40.96576 118 LYS A C 1
ATOM 992 O O . LYS A 1 119 ? 10.17790 -10.96227 27.14382 1.000 52.47140 118 LYS A O 1
ATOM 998 N N . LYS A 1 120 ? 8.42664 -11.33087 25.76330 1.000 41.58615 119 LYS A N 1
ATOM 999 C CA . LYS A 1 120 ? 8.48998 -12.80383 25.89855 1.000 47.34048 119 LYS A CA 1
ATOM 1000 C C . LYS A 1 120 ? 9.37485 -13.41884 24.80344 1.000 53.21278 119 LYS A C 1
ATOM 1001 O O . LYS A 1 120 ? 9.46209 -14.64683 24.75564 1.000 43.49059 119 LYS A O 1
ATOM 1007 N N . ILE A 1 121 ? 10.04048 -12.59984 23.98714 1.000 49.62463 120 ILE A N 1
ATOM 1008 C CA . ILE A 1 121 ? 10.80832 -13.14489 22.83405 1.000 59.90347 120 ILE A CA 1
ATOM 1009 C C . ILE A 1 121 ? 12.29128 -12.80056 22.96764 1.000 59.47666 120 ILE A C 1
ATOM 1010 O O . ILE A 1 121 ? 12.61529 -11.91935 23.76541 1.000 47.51472 120 ILE A O 1
ATOM 1015 N N . ASP A 1 122 ? 13.15026 -13.51351 22.24056 1.000 59.64576 121 ASP A N 1
ATOM 1016 C CA . ASP A 1 122 ? 14.59818 -13.18121 22.21916 1.000 73.80592 121 ASP A CA 1
ATOM 1017 C C . ASP A 1 122 ? 14.79071 -12.00934 21.26191 1.000 72.88392 121 ASP A C 1
ATOM 1018 O O . ASP A 1 122 ? 14.50346 -12.17761 20.06400 1.000 78.53844 121 ASP A O 1
ATOM 1023 N N . ASP A 1 125 ? 16.38069 -11.71671 17.24148 1.000 65.78962 124 ASP A N 1
ATOM 1024 C CA . ASP A 1 125 ? 15.49249 -12.05309 16.09575 1.000 71.42137 124 ASP A CA 1
ATOM 1025 C C . ASP A 1 125 ? 15.07205 -10.75530 15.39662 1.000 72.08327 124 ASP A C 1
ATOM 1026 O O . ASP A 1 125 ? 14.34204 -9.97434 16.01366 1.000 67.66705 124 ASP A O 1
ATOM 1031 N N . GLU A 1 126 ? 15.50672 -10.55743 14.15148 1.000 64.41098 125 GLU A N 1
ATOM 1032 C CA . GLU A 1 126 ? 15.24929 -9.26860 13.46932 1.000 64.72471 125 GLU A CA 1
ATOM 1033 C C . GLU A 1 126 ? 13.82915 -9.21899 12.91765 1.000 75.52263 125 GLU A C 1
ATOM 1034 O O . GLU A 1 126 ? 13.18796 -8.17210 13.06862 1.000 71.09366 125 GLU A O 1
ATOM 1040 N N . LYS A 1 127 ? 13.36722 -10.30119 12.29295 1.000 65.36818 126 LYS A N 1
ATOM 1041 C CA . LYS A 1 127 ? 12.03606 -10.27658 11.64826 1.000 58.72358 126 LYS A CA 1
ATOM 1042 C C . LYS A 1 127 ? 10.97224 -9.94962 12.69446 1.000 58.85177 126 LYS A C 1
ATOM 1043 O O . LYS A 1 127 ? 10.08701 -9.14986 12.39553 1.000 64.66914 126 LYS A O 1
ATOM 1049 N N . THR A 1 128 ? 11.07665 -10.56239 13.86754 1.000 54.13811 127 THR A N 1
ATOM 1050 C CA . THR A 1 128 ? 10.05786 -10.34842 14.92474 1.000 67.34394 127 THR A CA 1
ATOM 1051 C C . THR A 1 128 ? 10.11766 -8.88633 15.35848 1.000 47.55138 127 THR A C 1
ATOM 1052 O O . THR A 1 128 ? 9.05556 -8.27353 15.46462 1.000 60.50546 127 THR A O 1
ATOM 1056 N N . LEU A 1 129 ? 11.32060 -8.35905 15.55310 1.000 51.68304 128 LEU A N 1
ATOM 1057 C CA . LEU A 1 129 ? 11.48242 -6.95994 16.01781 1.000 57.91299 128 LEU A CA 1
ATOM 1058 C C . LEU A 1 129 ? 10.93797 -6.00323 14.95578 1.000 52.63965 128 LEU A C 1
ATOM 1059 O O . LEU A 1 129 ? 10.40084 -4.96528 15.33872 1.000 66.83833 128 LEU A O 1
ATOM 1064 N N . ARG A 1 130 ? 11.05473 -6.35543 13.68081 1.000 50.66012 129 ARG A N 1
ATOM 1065 C CA . ARG A 1 130 ? 10.56929 -5.50873 12.56678 1.000 57.98048 129 ARG A CA 1
ATOM 1066 C C . ARG A 1 130 ? 9.05029 -5.46904 12.57613 1.000 57.31092 129 ARG A C 1
ATOM 1067 O O . ARG A 1 130 ? 8.50106 -4.37015 12.56507 1.000 49.31475 129 ARG A O 1
ATOM 1069 N N . GLU A 1 131 ? 8.41952 -6.63917 12.54649 1.000 47.16931 130 GLU A N 1
ATOM 1070 C CA . GLU A 1 131 ? 6.94455 -6.71247 12.60685 1.000 44.67798 130 GLU A CA 1
ATOM 1071 C C . GLU A 1 131 ? 6.48466 -5.87136 13.79381 1.000 34.71968 130 GLU A C 1
ATOM 1072 O O . GLU A 1 131 ? 5.56146 -5.10258 13.62590 1.000 54.36807 130 GLU A O 1
ATOM 1078 N N . TRP A 1 132 ? 7.17595 -5.97702 14.92267 1.000 44.15849 131 TRP A N 1
ATOM 1079 C CA . TRP A 1 132 ? 6.77209 -5.24189 16.14764 1.000 54.36880 131 TRP A CA 1
ATOM 1080 C C . TRP A 1 132 ? 6.95673 -3.73388 15.94733 1.000 40.75922 131 TRP A C 1
ATOM 1081 O O . TRP A 1 132 ? 6.07367 -2.98900 16.34741 1.000 51.42654 131 TRP A O 1
ATOM 1092 N N . TYR A 1 133 ? 8.05450 -3.31476 15.32700 1.000 44.82099 132 TYR A N 1
ATOM 1093 C CA . TYR A 1 133 ? 8.29714 -1.87176 15.09169 1.000 46.92857 132 TYR A CA 1
ATOM 1094 C C . TYR A 1 133 ? 7.23280 -1.33514 14.13485 1.000 39.04766 132 TYR A C 1
ATOM 1095 O O . TYR A 1 133 ? 6.79661 -0.19720 14.30975 1.000 42.18607 132 TYR A O 1
ATOM 1104 N N . GLU A 1 134 ? 6.82374 -2.14440 13.17008 1.000 41.99301 133 GLU A N 1
ATOM 1105 C CA . GLU A 1 134 ? 5.79642 -1.72278 12.18526 1.000 47.64343 133 GLU A CA 1
ATOM 1106 C C . GLU A 1 134 ? 4.47553 -1.43293 12.90552 1.000 42.26417 133 GLU A C 1
ATOM 1107 O O . GLU A 1 134 ? 3.86325 -0.40211 12.60449 1.000 35.55717 133 GLU A O 1
ATOM 1113 N N . ILE A 1 135 ? 4.06193 -2.32086 13.80577 1.000 31.71947 134 ILE A N 1
ATOM 1114 C CA . ILE A 1 135 ? 2.80807 -2.10398 14.58003 1.000 40.30512 134 ILE A CA 1
ATOM 1115 C C . ILE A 1 135 ? 2.96002 -0.86379 15.46478 1.000 25.88335 134 ILE A C 1
ATOM 1116 O O . ILE A 1 135 ? 2.01288 -0.09398 15.52987 1.000 36.98059 134 ILE A O 1
ATOM 1121 N N . VAL A 1 136 ? 4.11414 -0.68745 16.09548 1.000 33.26612 135 VAL A N 1
ATOM 1122 C CA . VAL A 1 136 ? 4.32012 0.45376 17.02723 1.000 39.08309 135 VAL A CA 1
ATOM 1123 C C . VAL A 1 136 ? 4.27067 1.77061 16.24801 1.000 35.10544 135 VAL A C 1
ATOM 1124 O O . VAL A 1 136 ? 3.69759 2.72058 16.76598 1.000 34.53136 135 VAL A O 1
ATOM 1128 N N . ARG A 1 137 ? 4.84437 1.79552 15.04487 1.000 34.25589 136 ARG A N 1
ATOM 1129 C CA . ARG A 1 137 ? 4.85792 3.02738 14.21865 1.000 42.36398 136 ARG A CA 1
ATOM 1130 C C . ARG A 1 137 ? 3.41876 3.44003 13.90492 1.000 32.43165 136 ARG A C 1
ATOM 1131 O O . ARG A 1 137 ? 3.08256 4.60299 14.07880 1.000 32.86478 136 ARG A O 1
ATOM 1139 N N . GLU A 1 138 ? 2.58987 2.47979 13.51629 1.000 27.75198 137 GLU A N 1
ATOM 1140 C CA . GLU A 1 138 ? 1.18972 2.79444 13.15457 1.000 39.18388 137 GLU A CA 1
ATOM 1141 C C . GLU A 1 138 ? 0.41291 3.27849 14.38867 1.000 31.54772 137 GLU A C 1
ATOM 1142 O O . GLU A 1 138 ? -0.34132 4.23931 14.25868 1.000 35.56393 137 GLU A O 1
ATOM 1148 N N . LEU A 1 139 ? 0.59932 2.62573 15.53074 1.000 33.58973 138 LEU A N 1
ATOM 1149 C CA . LEU A 1 139 ? -0.09347 3.04280 16.77483 1.000 33.06754 138 LEU A CA 1
ATOM 1150 C C . LEU A 1 139 ? 0.33533 4.46396 17.17448 1.000 22.35350 138 LEU A C 1
ATOM 1151 O O . LEU A 1 139 ? -0.53877 5.26583 17.46055 1.000 27.03115 138 LEU A O 1
ATOM 1156 N N . LEU A 1 140 ? 1.63527 4.73623 17.15712 1.000 32.56191 139 LEU A N 1
ATOM 1157 C CA . LEU A 1 140 ? 2.17207 6.08839 17.48376 1.000 42.77702 139 LEU A CA 1
ATOM 1158 C C . LEU A 1 140 ? 1.60162 7.13011 16.51271 1.000 38.27993 139 LEU A C 1
ATOM 1159 O O . LEU A 1 140 ? 1.31650 8.23413 16.95259 1.000 30.83148 139 LEU A O 1
ATOM 1164 N N . GLU A 1 141 ? 1.43540 6.74885 15.24582 1.000 31.80469 140 GLU A N 1
ATOM 1165 C CA . GLU A 1 141 ? 0.89596 7.67656 14.22578 1.000 32.45115 140 GLU A CA 1
ATOM 1166 C C . GLU A 1 141 ? -0.57902 7.93831 14.51709 1.000 25.87271 140 GLU A C 1
ATOM 1167 O O . GLU A 1 141 ? -0.98729 9.08621 14.41099 1.000 31.37471 140 GLU A O 1
ATOM 1173 N N . ARG A 1 142 ? -1.32372 6.89422 14.87045 1.000 25.71926 141 ARG A N 1
ATOM 1174 C CA . ARG A 1 142 ? -2.75167 7.06998 15.23676 1.000 43.99803 141 ARG A CA 1
ATOM 1175 C C . ARG A 1 142 ? -2.84555 7.93419 16.50263 1.000 31.36809 141 ARG A C 1
ATOM 1176 O O . ARG A 1 142 ? -3.70772 8.81301 16.54368 1.000 32.20963 141 ARG A O 1
ATOM 1184 N N . ALA A 1 143 ? -1.98226 7.68253 17.47647 1.000 22.15904 142 ALA A N 1
ATOM 1185 C CA . ALA A 1 143 ? -1.97313 8.47875 18.72233 1.000 35.38062 142 ALA A CA 1
ATOM 1186 C C . ALA A 1 143 ? -1.75152 9.95974 18.38302 1.000 31.74168 142 ALA A C 1
ATOM 1187 O O . ALA A 1 143 ? -2.49257 10.79968 18.89405 1.000 36.09137 142 ALA A O 1
ATOM 1189 N N . LYS A 1 144 ? -0.78878 10.23779 17.51374 1.000 36.27468 143 LYS A N 1
ATOM 1190 C CA . LYS A 1 144 ? -0.49417 11.63378 17.10743 1.000 36.63160 143 LYS A CA 1
ATOM 1191 C C . LYS A 1 144 ? -1.73945 12.25441 16.47361 1.000 31.31468 143 LYS A C 1
ATOM 1192 O O . LYS A 1 144 ? -2.05760 13.38740 16.81049 1.000 28.95347 143 LYS A O 1
ATOM 1198 N N . GLU A 1 145 ? -2.42549 11.49512 15.63191 1.000 26.37891 144 GLU A N 1
ATOM 1199 C CA . GLU A 1 145 ? -3.64875 11.98875 14.97311 1.000 34.06727 144 GLU A CA 1
ATOM 1200 C C . GLU A 1 145 ? -4.71157 12.32572 16.03431 1.000 29.21698 144 GLU A C 1
ATOM 1201 O O . GLU A 1 145 ? -5.30981 13.39358 15.93527 1.000 29.48012 144 GLU A O 1
ATOM 1207 N N . ILE A 1 146 ? -4.90915 11.45185 17.01951 1.000 27.96808 145 ILE A N 1
ATOM 1208 C CA . ILE A 1 146 ? -5.92394 11.67283 18.09271 1.000 26.55172 145 ILE A CA 1
ATOM 1209 C C . ILE A 1 146 ? -5.57802 12.94203 18.87441 1.000 21.15817 145 ILE A C 1
ATOM 1210 O O . ILE A 1 146 ? -6.46415 13.76488 19.05848 1.000 27.80106 145 ILE A O 1
ATOM 1215 N N . ILE A 1 147 ? -4.32095 13.08436 19.27808 1.000 23.61189 146 ILE A N 1
ATOM 1216 C CA . ILE A 1 147 ? -3.86501 14.26760 20.06577 1.000 36.10409 146 ILE A CA 1
ATOM 1217 C C . ILE A 1 147 ? -4.11247 15.56341 19.27760 1.000 34.11026 146 ILE A C 1
ATOM 1218 O O . ILE A 1 147 ? -4.59252 16.51841 19.87255 1.000 25.83790 146 ILE A O 1
ATOM 1223 N N . GLU A 1 148 ? -3.81077 15.56024 17.98153 1.000 34.98581 147 GLU A N 1
ATOM 1224 C CA . GLU A 1 148 ? -3.99723 16.75005 17.11337 1.000 29.03296 147 GLU A CA 1
ATOM 1225 C C . GLU A 1 148 ? -5.47232 17.13274 17.04265 1.000 25.03801 147 GLU A C 1
ATOM 1226 O O . GLU A 1 148 ? -5.76655 18.31869 17.13652 1.000 30.88408 147 GLU A O 1
ATOM 1232 N N . GLU A 1 149 ? -6.34916 16.15052 16.86503 1.000 25.11144 148 GLU A N 1
ATOM 1233 C CA . GLU A 1 149 ? -7.80524 16.42221 16.78733 1.000 31.60324 148 GLU A CA 1
ATOM 1234 C C . GLU A 1 149 ? -8.31702 16.92234 18.14837 1.000 31.19454 148 GLU A C 1
ATOM 1235 O O . GLU A 1 149 ? -9.16120 17.82217 18.14841 1.000 27.92908 148 GLU A O 1
ATOM 1241 N N . ILE A 1 150 ? -7.80564 16.36164 19.24234 1.000 29.46784 149 ILE A N 1
ATOM 1242 C CA . ILE A 1 150 ? -8.19141 16.82380 20.60835 1.000 34.56427 149 ILE A CA 1
ATOM 1243 C C . ILE A 1 150 ? -7.76068 18.28991 20.76300 1.000 22.46431 149 ILE A C 1
ATOM 1244 O O . ILE A 1 150 ? -8.58174 19.09082 21.19405 1.000 37.06085 149 ILE A O 1
ATOM 1249 N N . GLU A 1 151 ? -6.53084 18.61410 20.37165 1.000 35.73065 150 GLU A N 1
ATOM 1250 C CA . GLU A 1 151 ? -6.02011 20.00622 20.44628 1.000 34.10087 150 GLU A CA 1
ATOM 1251 C C . GLU A 1 151 ? -6.93749 20.93689 19.64634 1.000 39.03885 150 GLU A C 1
ATOM 1252 O O . GLU A 1 151 ? -7.29458 21.99590 20.16624 1.000 34.58734 150 GLU A O 1
ATOM 1258 N N . ARG A 1 152 ? -7.32669 20.52860 18.44350 1.000 33.79491 151 ARG A N 1
ATOM 1259 C CA . ARG A 1 152 ? -8.18007 21.37927 17.57456 1.000 40.95438 151 ARG A CA 1
ATOM 1260 C C . ARG A 1 152 ? -9.56397 21.56609 18.18985 1.000 30.29960 151 ARG A C 1
ATOM 1261 O O . ARG A 1 152 ? -10.09021 22.67597 18.12279 1.000 35.15478 151 ARG A O 1
ATOM 1269 N N . LEU A 1 153 ? -10.12262 20.50607 18.74617 1.000 28.96102 152 LEU A N 1
ATOM 1270 C CA . LEU A 1 153 ? -11.49850 20.56288 19.29149 1.000 29.97647 152 LEU A CA 1
ATOM 1271 C C . LEU A 1 153 ? -11.52137 21.42910 20.55634 1.000 28.36533 152 LEU A C 1
ATOM 1272 O O . LEU A 1 153 ? -12.50447 22.13693 20.75746 1.000 31.72833 152 LEU A O 1
ATOM 1277 N N . LEU A 1 154 ? -10.45817 21.37746 21.35110 1.000 27.24335 153 LEU A N 1
ATOM 1278 C CA . LEU A 1 154 ? -10.37505 22.20369 22.57994 1.000 37.52741 153 LEU A CA 1
ATOM 1279 C C . LEU A 1 154 ? -10.28345 23.68664 22.18766 1.000 49.96110 153 LEU A C 1
ATOM 1280 O O . LEU A 1 154 ? -10.87646 24.51764 22.88565 1.000 35.76058 153 LEU A O 1
ATOM 1285 N N . ARG A 1 155 ? -9.57377 23.98460 21.09943 1.000 39.78342 154 ARG A N 1
ATOM 1286 C CA . ARG A 1 155 ? -9.48518 25.37953 20.61017 1.000 35.11851 154 ARG A CA 1
ATOM 1287 C C . ARG A 1 155 ? -10.84840 25.81415 20.07342 1.000 36.69902 154 ARG A C 1
ATOM 1288 O O . ARG A 1 155 ? -11.24056 26.94012 20.37732 1.000 40.16521 154 ARG A O 1
ATOM 1296 N N . ARG A 1 156 ? -11.55139 24.94088 19.35274 1.000 32.04175 155 ARG A N 1
ATOM 1297 C CA . ARG A 1 156 ? -12.90958 25.28252 18.86200 1.000 36.03196 155 ARG A CA 1
ATOM 1298 C C . ARG A 1 156 ? -13.81137 25.66153 20.04115 1.000 42.15900 155 ARG A C 1
ATOM 1299 O O . ARG A 1 156 ? -14.56860 26.60935 19.90617 1.000 40.56050 155 ARG A O 1
ATOM 1307 N N . LEU A 1 157 ? -13.72596 24.91974 21.13826 1.000 40.82179 156 LEU A N 1
ATOM 1308 C CA . LEU A 1 157 ? -14.59173 25.18477 22.31242 1.000 41.05093 156 LEU A CA 1
ATOM 1309 C C . LEU A 1 157 ? -14.27289 26.57793 22.87310 1.000 37.60452 156 LEU A C 1
ATOM 1310 O O . LEU A 1 157 ? -15.21400 27.35177 23.06319 1.000 39.88532 156 LEU A O 1
ATOM 1315 N N . LEU A 1 158 ? -12.99089 26.86324 23.10575 1.000 32.30741 157 LEU A N 1
ATOM 1316 C CA . LEU A 1 158 ? -12.56905 28.19141 23.60542 1.000 41.60173 157 LEU A CA 1
ATOM 1317 C C . LEU A 1 158 ? -13.11449 29.27314 22.66736 1.000 48.62804 157 LEU A C 1
ATOM 1318 O O . LEU A 1 158 ? -13.53559 30.31914 23.16327 1.000 39.59903 157 LEU A O 1
ATOM 1323 N N . GLU A 1 159 ? -13.16474 28.98290 21.36942 1.000 35.78016 158 GLU A N 1
ATOM 1324 C CA . GLU A 1 159 ? -13.63119 29.97363 20.37336 1.000 45.76591 158 GLU A CA 1
ATOM 1325 C C . GLU A 1 159 ? -15.15321 30.12932 20.42369 1.000 42.76617 158 GLU A C 1
ATOM 1326 O O . GLU A 1 159 ? -15.61644 31.27223 20.43360 1.000 44.92460 158 GLU A O 1
ATOM 1332 N N . ILE A 1 160 ? -15.88597 29.02118 20.45506 1.000 39.32271 159 ILE A N 1
ATOM 1333 C CA . ILE A 1 160 ? -17.37397 29.06388 20.50541 1.000 47.21885 159 ILE A CA 1
ATOM 1334 C C . ILE A 1 160 ? -17.78981 29.79301 21.77938 1.000 44.53654 159 ILE A C 1
ATOM 1335 O O . ILE A 1 160 ? -18.80496 30.48180 21.74250 1.000 43.78548 159 ILE A O 1
ATOM 1340 N N . LEU A 1 161 ? -17.01853 29.63936 22.85022 1.000 40.75581 160 LEU A N 1
ATOM 1341 C CA . LEU A 1 161 ? -17.37734 30.24151 24.15420 1.000 39.77676 160 LEU A CA 1
ATOM 1342 C C . LEU A 1 161 ? -16.92964 31.70661 24.18384 1.000 46.49289 160 LEU A C 1
ATOM 1343 O O . LEU A 1 161 ? -17.47060 32.46164 24.98984 1.000 49.65924 160 LEU A O 1
ATOM 1348 N N . GLY A 1 162 ? -15.99292 32.08865 23.31955 1.000 39.78964 161 GLY A N 1
ATOM 1349 C CA . GLY A 1 162 ? -15.46921 33.46676 23.31019 1.000 44.99617 161 GLY A CA 1
ATOM 1350 C C . GLY A 1 162 ? -14.42099 33.65117 24.38190 1.000 50.81582 161 GLY A C 1
ATOM 1351 O O . GLY A 1 162 ? -14.35108 34.74528 24.94070 1.000 56.06900 161 GLY A O 1
ATOM 1352 N N . LEU A 1 163 ? -13.63871 32.61337 24.64690 1.000 46.14929 162 LEU A N 1
ATOM 1353 C CA . LEU A 1 163 ? -12.63046 32.64777 25.72465 1.000 54.20276 162 LEU A CA 1
ATOM 1354 C C . LEU A 1 163 ? -11.22260 32.63296 25.12732 1.000 52.93018 162 LEU A C 1
ATOM 1355 O O . LEU A 1 163 ? -10.26738 32.43229 25.88813 1.000 74.47838 162 LEU A O 1
ATOM 1360 N N . GLU A 1 164 ? -11.10296 32.84575 23.82125 1.000 51.86567 163 GLU A N 1
ATOM 1361 C CA . GLU A 1 164 ? -9.77312 32.85691 23.16394 1.000 68.87856 163 GLU A CA 1
ATOM 1362 C C . GLU A 1 164 ? -9.61058 34.13080 22.33167 1.000 68.80244 163 GLU A C 1
ATOM 1363 O O . GLU A 1 164 ? -9.92767 35.20883 22.86456 1.000 76.83230 163 GLU A O 1
ATOM 1369 N N . MET B 1 1 ? 13.73240 27.24599 -11.75193 1.000 63.12785 0 MET B N 1
ATOM 1370 C CA . MET B 1 1 ? 13.94068 27.48595 -10.29896 1.000 56.81728 0 MET B CA 1
ATOM 1371 C C . MET B 1 1 ? 13.42981 26.27994 -9.50989 1.000 66.75008 0 MET B C 1
ATOM 1372 O O . MET B 1 1 ? 12.44072 25.65797 -9.93372 1.000 58.95362 0 MET B O 1
ATOM 1377 N N . ASP B 1 2 ? 14.07802 25.98591 -8.38602 1.000 63.91159 1 ASP B N 1
ATOM 1378 C CA . ASP B 1 2 ? 13.70516 24.79090 -7.58998 1.000 65.06993 1 ASP B CA 1
ATOM 1379 C C . ASP B 1 2 ? 12.52234 25.12290 -6.67975 1.000 51.29559 1 ASP B C 1
ATOM 1380 O O . ASP B 1 2 ? 11.68036 24.24791 -6.48560 1.000 55.22503 1 ASP B O 1
ATOM 1385 N N . GLU B 1 3 ? 12.44945 26.34889 -6.17570 1.000 46.18371 2 GLU B N 1
ATOM 1386 C CA . GLU B 1 3 ? 11.39165 26.68188 -5.19249 1.000 61.90270 2 GLU B CA 1
ATOM 1387 C C . GLU B 1 3 ? 10.03352 26.77492 -5.88723 1.000 52.39868 2 GLU B C 1
ATOM 1388 O O . GLU B 1 3 ? 9.02963 26.45992 -5.24805 1.000 52.18782 2 GLU B O 1
ATOM 1394 N N . GLU B 1 4 ? 10.01528 27.14995 -7.15622 1.000 48.85099 3 GLU B N 1
ATOM 1395 C CA . GLU B 1 4 ? 8.73214 27.15199 -7.90297 1.000 56.31197 3 GLU B CA 1
ATOM 1396 C C . GLU B 1 4 ? 8.25808 25.70600 -8.08292 1.000 44.91348 3 GLU B C 1
ATOM 1397 O O . GLU B 1 4 ? 7.06210 25.46501 -7.95069 1.000 48.09820 3 GLU B O 1
ATOM 1403 N N . ARG B 1 5 ? 9.18501 24.79999 -8.37411 1.000 40.22449 4 ARG B N 1
ATOM 1404 C CA . ARG B 1 5 ? 8.82895 23.37800 -8.56608 1.000 41.59911 4 ARG B CA 1
ATOM 1405 C C . ARG B 1 5 ? 8.33619 22.79798 -7.23600 1.000 36.87187 4 ARG B C 1
ATOM 1406 O O . ARG B 1 5 ? 7.40717 21.99699 -7.26684 1.000 43.01690 4 ARG B O 1
ATOM 1414 N N . LEU B 1 6 ? 8.94141 23.21294 -6.12710 1.000 40.90407 5 LEU B N 1
ATOM 1415 C CA . LEU B 1 6 ? 8.53066 22.71392 -4.79004 1.000 42.55446 5 LEU B CA 1
ATOM 1416 C C . LEU B 1 6 ? 7.05671 23.05894 -4.57575 1.000 37.94670 5 LEU B C 1
ATOM 1417 O O . LEU B 1 6 ? 6.28876 22.17094 -4.20962 1.000 30.17866 5 LEU B O 1
ATOM 1422 N N . LYS B 1 7 ? 6.70067 24.30895 -4.84965 1.000 35.26412 6 LYS B N 1
ATOM 1423 C CA . LYS B 1 7 ? 5.30171 24.75297 -4.68437 1.000 37.71492 6 LYS B CA 1
ATOM 1424 C C . LYS B 1 7 ? 4.41152 23.93601 -5.61722 1.000 39.03597 6 LYS B C 1
ATOM 1425 O O . LYS B 1 7 ? 3.39060 23.43201 -5.14704 1.000 49.92986 6 LYS B O 1
ATOM 1431 N N . GLU B 1 8 ? 4.82328 23.78603 -6.86930 1.000 29.06574 7 GLU B N 1
ATOM 1432 C CA . GLU B 1 8 ? 4.02108 23.02806 -7.85217 1.000 34.05122 7 GLU B CA 1
ATOM 1433 C C . GLU B 1 8 ? 3.79215 21.60206 -7.35115 1.000 26.90310 7 GLU B C 1
ATOM 1434 O O . GLU B 1 8 ? 2.65213 21.15308 -7.42095 1.000 33.61356 7 GLU B O 1
ATOM 1440 N N . ILE B 1 9 ? 4.84123 20.93603 -6.87237 1.000 23.37636 8 ILE B N 1
ATOM 1441 C CA . ILE B 1 9 ? 4.73829 19.51502 -6.44038 1.000 28.60256 8 ILE B CA 1
ATOM 1442 C C . ILE B 1 9 ? 3.80552 19.41401 -5.23021 1.000 25.81102 8 ILE B C 1
ATOM 1443 O O . ILE B 1 9 ? 2.92951 18.55102 -5.23406 1.000 34.72690 8 ILE B O 1
ATOM 1448 N N . LEU B 1 10 ? 3.98672 20.29598 -4.26222 1.000 29.19490 9 LEU B N 1
ATOM 1449 C CA . LEU B 1 10 ? 3.16195 20.23097 -3.03306 1.000 32.75042 9 LEU B CA 1
ATOM 1450 C C . LEU B 1 10 ? 1.69189 20.47400 -3.39778 1.000 32.10596 9 LEU B C 1
ATOM 1451 O O . LEU B 1 10 ? 0.84697 19.74600 -2.89763 1.000 31.36373 9 LEU B O 1
ATOM 1456 N N . GLU B 1 11 ? 1.42073 21.39303 -4.32270 1.000 30.26222 10 GLU B N 1
ATOM 1457 C CA . GLU B 1 11 ? 0.01966 21.73106 -4.69443 1.000 32.64386 10 GLU B CA 1
ATOM 1458 C C . GLU B 1 11 ? -0.61451 20.58509 -5.48533 1.000 31.74314 10 GLU B C 1
ATOM 1459 O O . GLU B 1 11 ? -1.81048 20.35310 -5.30311 1.000 36.87364 10 GLU B O 1
ATOM 1465 N N . GLU B 1 12 ? 0.16732 19.89209 -6.30650 1.000 32.12977 11 GLU B N 1
ATOM 1466 C CA . GLU B 1 12 ? -0.34384 18.72112 -7.05443 1.000 31.29645 11 GLU B CA 1
ATOM 1467 C C . GLU B 1 12 ? -0.61267 17.57710 -6.07540 1.000 28.95383 11 GLU B C 1
ATOM 1468 O O . GLU B 1 12 ? -1.62971 16.90912 -6.22722 1.000 33.39097 11 GLU B O 1
ATOM 1474 N N . LEU B 1 13 ? 0.27351 17.38806 -5.10058 1.000 32.27490 12 LEU B N 1
ATOM 1475 C CA . LEU B 1 13 ? 0.08269 16.33504 -4.06956 1.000 34.42021 12 LEU B CA 1
ATOM 1476 C C . LEU B 1 13 ? -1.22516 16.59505 -3.31431 1.000 24.16514 12 LEU B C 1
ATOM 1477 O O . LEU B 1 13 ? -1.93612 15.63705 -3.04919 1.000 32.08022 12 LEU B O 1
ATOM 1482 N N . GLU B 1 14 ? -1.56409 17.85805 -3.08521 1.000 29.04790 13 GLU B N 1
ATOM 1483 C CA . GLU B 1 14 ? -2.82396 18.21405 -2.38596 1.000 35.71263 13 GLU B CA 1
ATOM 1484 C C . GLU B 1 14 ? -4.02513 17.85209 -3.26274 1.000 33.06697 13 GLU B C 1
ATOM 1485 O O . GLU B 1 14 ? -4.97904 17.26710 -2.74657 1.000 36.18899 13 GLU B O 1
ATOM 1491 N N . ARG B 1 15 ? -3.95537 18.16812 -4.55375 1.000 38.97127 14 ARG B N 1
ATOM 1492 C CA . ARG B 1 15 ? -5.07455 17.88216 -5.48454 1.000 36.67585 14 ARG B CA 1
ATOM 1493 C C . ARG B 1 15 ? -5.26760 16.36916 -5.58554 1.000 28.80967 14 ARG B C 1
ATOM 1494 O O . ARG B 1 15 ? -6.40661 15.92318 -5.62033 1.000 34.32835 14 ARG B O 1
ATOM 1502 N N . ILE B 1 16 ? -4.16861 15.62815 -5.60976 1.000 27.20302 15 ILE B N 1
ATOM 1503 C CA . ILE B 1 16 ? -4.24666 14.14915 -5.70078 1.000 33.33500 15 ILE B CA 1
ATOM 1504 C C . ILE B 1 16 ? -4.91942 13.61713 -4.43267 1.000 37.05558 15 ILE B C 1
ATOM 1505 O O . ILE B 1 16 ? -5.87646 12.85015 -4.56650 1.000 34.31449 15 ILE B O 1
ATOM 1510 N N . ILE B 1 17 ? -4.45019 14.04410 -3.25675 1.000 38.51478 16 ILE B N 1
ATOM 1511 C CA . ILE B 1 17 ? -5.00296 13.49408 -1.98465 1.000 35.72428 16 ILE B CA 1
ATOM 1512 C C . ILE B 1 17 ? -6.49394 13.82210 -1.91036 1.000 37.37122 16 ILE B C 1
ATOM 1513 O O . ILE B 1 17 ? -7.24786 12.98210 -1.42923 1.000 39.64875 16 ILE B O 1
ATOM 1518 N N . GLU B 1 18 ? -6.88201 14.99112 -2.40826 1.000 34.04391 17 GLU B N 1
ATOM 1519 C CA . GLU B 1 18 ? -8.30299 15.41014 -2.35198 1.000 39.72699 17 GLU B CA 1
ATOM 1520 C C . GLU B 1 18 ? -9.12518 14.49618 -3.26584 1.000 35.11846 17 GLU B C 1
ATOM 1521 O O . GLU B 1 18 ? -10.21611 14.10018 -2.86364 1.000 39.88239 17 GLU B O 1
ATOM 1527 N N . GLU B 1 19 ? -8.59441 14.17419 -4.43595 1.000 30.53483 18 GLU B N 1
ATOM 1528 C CA . GLU B 1 19 ? -9.30061 13.26323 -5.36384 1.000 38.73376 18 GLU B CA 1
ATOM 1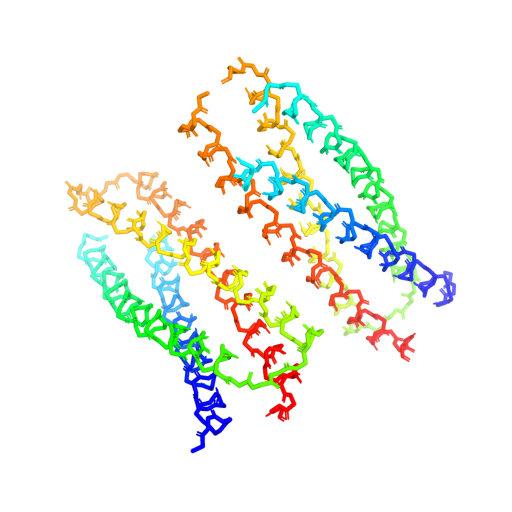529 C C . GLU B 1 19 ? -9.46151 11.88121 -4.72684 1.000 30.09051 18 GLU B C 1
ATOM 1530 O O . GLU B 1 19 ? -10.53255 11.30124 -4.87564 1.000 41.78061 18 GLU B O 1
ATOM 1536 N N . VAL B 1 20 ? -8.42639 11.39618 -4.04604 1.000 33.18482 19 VAL B N 1
ATOM 1537 C CA . VAL B 1 20 ? -8.49228 10.06917 -3.36606 1.000 37.01285 19 VAL B CA 1
ATOM 1538 C C . VAL B 1 20 ? -9.57207 10.09916 -2.27585 1.000 31.30497 19 VAL B C 1
ATOM 1539 O O . VAL B 1 20 ? -10.30706 9.12617 -2.16174 1.000 33.76573 19 VAL B O 1
ATOM 1543 N N . LYS B 1 21 ? -9.64290 11.18815 -1.51582 1.000 33.05211 20 LYS B N 1
ATOM 1544 C CA . LYS B 1 21 ? -10.67070 11.33514 -0.45662 1.000 43.49328 20 LYS B CA 1
ATOM 1545 C C . LYS B 1 21 ? -12.05382 11.23718 -1.09335 1.000 44.61259 20 LYS B C 1
ATOM 1546 O O . LYS B 1 21 ? -12.89373 10.50118 -0.57121 1.000 36.38992 20 LYS B O 1
ATOM 1552 N N . ARG B 1 22 ? -12.24902 11.95220 -2.19330 1.000 37.78102 21 ARG B N 1
ATOM 1553 C CA . ARG B 1 22 ? -13.55316 11.93524 -2.89305 1.000 37.74616 21 ARG B CA 1
ATOM 1554 C C . ARG B 1 22 ? -13.86026 10.50126 -3.32502 1.000 37.07945 21 ARG B C 1
ATOM 1555 O O . ARG B 1 22 ? -14.99223 10.06927 -3.11782 1.000 44.52384 21 ARG B O 1
ATOM 1557 N N . LEU B 1 23 ? -12.87038 9.80725 -3.87423 1.000 42.49430 22 LEU B N 1
ATOM 1558 C CA . LEU B 1 23 ? -13.09050 8.43727 -4.39822 1.000 42.15187 22 LEU B CA 1
ATOM 1559 C C . LEU B 1 23 ? -13.49630 7.49225 -3.26616 1.000 34.00973 22 LEU B C 1
ATOM 1560 O O . LEU B 1 23 ? -14.45635 6.74327 -3.43899 1.000 42.89657 22 LEU B O 1
ATOM 1565 N N . LEU B 1 24 ? -12.78109 7.56021 -2.16330 1.000 29.34320 23 LEU B N 1
ATOM 1566 C CA . LEU B 1 24 ? -13.05989 6.66819 -1.02726 1.000 35.85003 23 LEU B CA 1
ATOM 1567 C C . LEU B 1 24 ? -14.45978 6.96920 -0.51999 1.000 43.35910 23 LEU B C 1
ATOM 1568 O O . LEU B 1 24 ? -15.15673 6.03621 -0.15988 1.000 39.27193 23 LEU B O 1
ATOM 1573 N N . GLU B 1 25 ? -14.83976 8.24121 -0.52689 1.000 50.87580 24 GLU B N 1
ATOM 1574 C CA . GLU B 1 25 ? -16.16066 8.65522 0.00437 1.000 47.64690 24 GLU B CA 1
ATOM 1575 C C . GLU B 1 25 ? -17.25884 8.13326 -0.92343 1.000 42.06329 24 GLU B C 1
ATOM 1576 O O . GLU B 1 25 ? -18.28475 7.68826 -0.41424 1.000 48.36879 24 GLU B O 1
ATOM 1582 N N . LYS B 1 26 ? -17.02509 8.14228 -2.22647 1.000 39.64096 25 LYS B N 1
ATOM 1583 C CA . LYS B 1 26 ? -18.02628 7.56232 -3.14929 1.000 50.83494 25 LYS B CA 1
ATOM 1584 C C . LYS B 1 26 ? -18.14725 6.06032 -2.87230 1.000 49.79132 25 LYS B C 1
ATOM 1585 O O . LYS B 1 26 ? -19.26227 5.54334 -2.92510 1.000 52.69154 25 LYS B O 1
ATOM 1591 N N . ASP B 1 27 ? -17.03921 5.39929 -2.58853 1.000 42.73353 26 ASP B N 1
ATOM 1592 C CA . ASP B 1 27 ? -17.02618 3.93729 -2.35257 1.000 47.22543 26 ASP B CA 1
ATOM 1593 C C . ASP B 1 27 ? -17.73894 3.59127 -1.03944 1.000 36.65154 26 ASP B C 1
ATOM 1594 O O . ASP B 1 27 ? -18.43195 2.58528 -1.02133 1.000 47.51516 26 ASP B O 1
ATOM 1599 N N . GLU B 1 28 ? -17.55773 4.39724 0.00055 1.000 38.01373 27 GLU B N 1
ATOM 1600 C CA . GLU B 1 28 ? -18.29449 4.16922 1.26868 1.000 44.74433 27 GLU B CA 1
ATOM 1601 C C . GLU B 1 28 ? -19.79353 4.33326 1.02597 1.000 43.65851 27 GLU B C 1
ATOM 1602 O O . GLU B 1 28 ? -20.55644 3.55326 1.57310 1.000 52.56779 27 GLU B O 1
ATOM 1608 N N . ARG B 1 29 ? -20.17667 5.31328 0.21607 1.000 43.60729 28 ARG B N 1
ATOM 1609 C CA . ARG B 1 29 ? -21.59772 5.59931 -0.07065 1.000 55.73966 28 ARG B CA 1
ATOM 1610 C C . ARG B 1 29 ? -22.24289 4.43034 -0.83456 1.000 51.86067 28 ARG B C 1
ATOM 1611 O O . ARG B 1 29 ? -23.33782 4.02735 -0.45836 1.000 53.29297 28 ARG B O 1
ATOM 1619 N N . LEU B 1 30 ? -21.59209 3.92835 -1.88169 1.000 44.85942 29 LEU B N 1
ATOM 1620 C CA . LEU B 1 30 ? -22.16927 2.83238 -2.69461 1.000 54.35999 29 LEU B CA 1
ATOM 1621 C C . LEU B 1 30 ? -22.28712 1.56736 -1.83861 1.000 49.33225 29 LEU B C 1
ATOM 1622 O O . LEU B 1 30 ? -23.31915 0.90438 -1.91143 1.000 55.37929 29 LEU B O 1
ATOM 1627 N N . LEU B 1 31 ? -21.26098 1.27133 -1.04882 1.000 42.88274 30 LEU B N 1
ATOM 1628 C CA . LEU B 1 31 ? -21.26284 0.05931 -0.19484 1.000 50.75189 30 LEU B CA 1
ATOM 1629 C C . LEU B 1 31 ? -22.33763 0.18830 0.89137 1.000 59.62423 30 LEU B C 1
ATOM 1630 O O . LEU B 1 31 ? -23.00159 -0.81470 1.18347 1.000 56.03852 30 LEU B O 1
ATOM 1635 N N . ARG B 1 32 ? -22.50650 1.38429 1.44643 1.000 48.33136 31 ARG B N 1
ATOM 1636 C CA . ARG B 1 32 ? -23.53630 1.61528 2.47963 1.000 44.55295 31 ARG B CA 1
ATOM 1637 C C . ARG B 1 32 ? -24.90442 1.35032 1.85788 1.000 58.00961 31 ARG B C 1
ATOM 1638 O O . ARG B 1 32 ? -25.69532 0.61932 2.46102 1.000 60.96030 31 ARG B O 1
ATOM 1640 N N . GLU B 1 33 ? -25.14964 1.91235 0.67494 1.000 56.68749 32 GLU B N 1
ATOM 1641 C CA . GLU B 1 33 ? -26.44177 1.72639 -0.01981 1.000 68.65787 32 GLU B CA 1
ATOM 1642 C C . GLU B 1 33 ? -26.70384 0.23240 -0.22880 1.000 76.82027 32 GLU B C 1
ATOM 1643 O O . GLU B 1 33 ? -27.80178 -0.22759 0.11340 1.000 69.35373 32 GLU B O 1
ATOM 1649 N N . PHE B 1 34 ? -25.71795 -0.48861 -0.76100 1.000 54.73081 33 PHE B N 1
ATOM 1650 C CA . PHE B 1 34 ? -25.89503 -1.93360 -1.03400 1.000 64.65559 33 PHE B CA 1
ATOM 1651 C C . PHE B 1 34 ? -26.28779 -2.65462 0.25506 1.000 56.12117 33 PHE B C 1
ATOM 1652 O O . PHE B 1 34 ? -27.33380 -3.31160 0.26824 1.000 59.84457 33 PHE B O 1
ATOM 1654 N N . TYR B 1 35 ? -25.49359 -2.49666 1.30891 1.000 55.41317 34 TYR B N 1
ATOM 1655 C CA . TYR B 1 35 ? -25.73936 -3.25668 2.56494 1.000 66.32097 34 TYR B CA 1
ATOM 1656 C C . TYR B 1 35 ? -27.01722 -2.76668 3.26220 1.000 77.10919 34 TYR B C 1
ATOM 1657 O O . TYR B 1 35 ? -27.57508 -3.54568 4.05029 1.000 85.40184 34 TYR B O 1
ATOM 1666 N N . ARG B 1 36 ? -27.46625 -1.53566 2.99231 1.000 80.14824 35 ARG B N 1
ATOM 1667 C CA . ARG B 1 36 ? -28.75314 -1.06065 3.55557 1.000 82.22910 35 ARG B CA 1
ATOM 1668 C C . ARG B 1 36 ? -29.87327 -1.87862 2.92176 1.000 82.87119 35 ARG B C 1
ATOM 1669 O O . ARG B 1 36 ? -30.94316 -1.97862 3.53197 1.000 88.57160 35 ARG B O 1
ATOM 1677 N N . ARG B 1 37 ? -29.61351 -2.44060 1.74070 1.000 68.24885 36 ARG B N 1
ATOM 1678 C CA . ARG B 1 37 ? -30.65566 -3.21157 1.01988 1.000 79.55466 36 ARG B CA 1
ATOM 1679 C C . ARG B 1 37 ? -30.63059 -4.66458 1.49584 1.000 83.77289 36 ARG B C 1
ATOM 1680 O O . ARG B 1 37 ? -31.23339 -4.92659 2.54795 1.000 91.74678 36 ARG B O 1
ATOM 1688 N N . ASP B 1 41 ? -29.85176 -9.20246 -4.20241 1.000 85.67212 40 ASP B N 1
ATOM 1689 C CA . ASP B 1 41 ? -29.68804 -9.54043 -5.64045 1.000 92.86241 40 ASP B CA 1
ATOM 1690 C C . ASP B 1 41 ? -28.20310 -9.71345 -5.95873 1.000 91.07177 40 ASP B C 1
ATOM 1691 O O . ASP B 1 41 ? -27.40700 -8.86847 -5.52487 1.000 91.67878 40 ASP B O 1
ATOM 1696 N N . LYS B 1 42 ? -27.85926 -10.76044 -6.70482 1.000 89.12391 41 LYS B N 1
ATOM 1697 C CA . LYS B 1 42 ? -26.44133 -11.03845 -7.03610 1.000 80.41963 41 LYS B CA 1
ATOM 1698 C C . LYS B 1 42 ? -25.91149 -9.95644 -7.97318 1.000 81.25606 41 LYS B C 1
ATOM 1699 O O . LYS B 1 42 ? -24.79844 -9.49246 -7.75438 1.000 83.43874 41 LYS B O 1
ATOM 1705 N N . GLU B 1 43 ? -26.69068 -9.59241 -8.98502 1.000 68.94975 42 GLU B N 1
ATOM 1706 C CA . GLU B 1 43 ? -26.25884 -8.53939 -9.93608 1.000 85.56495 42 GLU B CA 1
ATOM 1707 C C . GLU B 1 43 ? -25.92667 -7.25041 -9.17511 1.000 87.97494 42 GLU B C 1
ATOM 1708 O O . GLU B 1 43 ? -24.96174 -6.59542 -9.57528 1.000 90.95769 42 GLU B O 1
ATOM 1714 N N . GLU B 1 44 ? -26.70247 -6.89442 -8.14396 1.000 83.14469 43 GLU B N 1
ATOM 1715 C CA . GLU B 1 44 ? -26.40129 -5.70545 -7.30399 1.000 74.06914 43 GLU B CA 1
ATOM 1716 C C . GLU B 1 44 ? -24.99318 -5.84148 -6.73226 1.000 71.55403 43 GLU B C 1
ATOM 1717 O O . GLU B 1 44 ? -24.23019 -4.88749 -6.86039 1.000 83.83258 43 GLU B O 1
ATOM 1723 N N . PHE B 1 45 ? -24.67709 -6.98950 -6.14235 1.000 66.79303 44 PHE B N 1
ATOM 1724 C CA . PHE B 1 45 ? -23.33098 -7.22854 -5.56661 1.000 71.93208 44 PHE B CA 1
ATOM 1725 C C . PHE B 1 45 ? -22.26319 -7.14853 -6.66081 1.000 73.44725 44 PHE B C 1
ATOM 1726 O O . PHE B 1 45 ? -21.23314 -6.52255 -6.44300 1.000 70.10725 44 PHE B O 1
ATOM 1734 N N . ARG B 1 46 ? -22.47442 -7.81550 -7.78979 1.000 73.01478 45 ARG B N 1
ATOM 1735 C CA . ARG B 1 46 ? -21.40161 -7.81650 -8.81099 1.000 66.27402 45 ARG B CA 1
ATOM 1736 C C . ARG B 1 46 ? -21.12366 -6.36649 -9.18501 1.000 69.12824 45 ARG B C 1
ATOM 1737 O O . ARG B 1 46 ? -19.96970 -6.05151 -9.43023 1.000 73.08286 45 ARG B O 1
ATOM 1739 N N . ARG B 1 47 ? -22.15564 -5.52648 -9.16280 1.000 65.95135 46 ARG B N 1
ATOM 1740 C CA . ARG B 1 47 ? -22.01370 -4.11147 -9.56379 1.000 82.72036 46 ARG B CA 1
ATOM 1741 C C . ARG B 1 47 ? -21.17648 -3.36751 -8.51794 1.000 78.12666 46 ARG B C 1
ATOM 1742 O O . ARG B 1 47 ? -20.35655 -2.52851 -8.91307 1.000 74.72435 46 ARG B O 1
ATOM 1750 N N . VAL B 1 48 ? -21.38324 -3.67153 -7.23690 1.000 67.10088 47 VAL B N 1
ATOM 1751 C CA . VAL B 1 48 ? -20.65103 -2.94357 -6.16303 1.000 72.77502 47 VAL B CA 1
ATOM 1752 C C . VAL B 1 48 ? -19.18804 -3.38159 -6.19432 1.000 69.74983 47 VAL B C 1
ATOM 1753 O O . VAL B 1 48 ? -18.31802 -2.50561 -6.15746 1.000 69.00550 47 VAL B O 1
ATOM 1757 N N . ILE B 1 49 ? -18.94108 -4.68959 -6.27639 1.000 60.15313 48 ILE B N 1
ATOM 1758 C CA . ILE B 1 49 ? -17.54110 -5.18862 -6.37267 1.000 65.85468 48 ILE B CA 1
ATOM 1759 C C . ILE B 1 49 ? -16.86631 -4.46460 -7.53279 1.000 66.31382 48 ILE B C 1
ATOM 1760 O O . ILE B 1 49 ? -15.70328 -4.08262 -7.39400 1.000 64.72410 48 ILE B O 1
ATOM 1765 N N . LYS B 1 50 ? -17.59152 -4.26256 -8.62764 1.000 57.25517 49 LYS B N 1
ATOM 1766 C CA . LYS B 1 50 ? -16.99074 -3.63055 -9.83174 1.000 64.16794 49 LYS B CA 1
ATOM 1767 C C . LYS B 1 50 ? -16.60866 -2.19356 -9.50778 1.000 55.24151 49 LYS B C 1
ATOM 1768 O O . LYS B 1 50 ? -15.43067 -1.86058 -9.61300 1.000 58.83920 49 LYS B O 1
ATOM 1774 N N . LEU B 1 51 ? -17.59157 -1.38755 -9.13658 1.000 57.51702 50 LEU B N 1
ATOM 1775 C CA . LEU B 1 51 ? -17.31947 0.01843 -8.75660 1.000 70.91060 50 LEU B CA 1
ATOM 1776 C C . LEU B 1 51 ? -16.15428 0.04939 -7.76182 1.000 54.70198 50 LEU B C 1
ATOM 1777 O O . LEU B 1 51 ? -15.26930 0.90038 -7.91397 1.000 61.72543 50 LEU B O 1
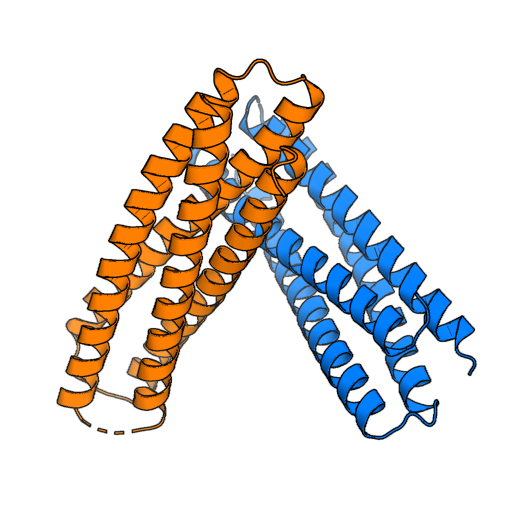ATOM 1782 N N . ASP B 1 52 ? -16.15812 -0.86663 -6.80484 1.000 42.08247 51 ASP B N 1
ATOM 1783 C CA . ASP B 1 52 ? -15.10392 -0.85467 -5.77404 1.000 53.10425 51 ASP B CA 1
ATOM 1784 C C . ASP B 1 52 ? -13.75405 -1.08068 -6.44431 1.000 55.68900 51 ASP B C 1
ATOM 1785 O O . ASP B 1 52 ? -12.82599 -0.30270 -6.18147 1.000 59.02081 51 ASP B O 1
ATOM 1790 N N . GLU B 1 53 ? -13.66023 -2.10566 -7.28235 1.000 54.91907 52 GLU B N 1
ATOM 1791 C CA . GLU B 1 53 ? -12.38936 -2.43266 -7.96860 1.000 50.78059 52 GLU B CA 1
ATOM 1792 C C . GLU B 1 53 ? -11.90550 -1.21365 -8.75766 1.000 52.45457 52 GLU B C 1
ATOM 1793 O O . GLU B 1 53 ? -10.69551 -1.00967 -8.83789 1.000 57.12656 52 GLU B O 1
ATOM 1799 N N . GLU B 1 54 ? -12.83059 -0.44163 -9.32147 1.000 38.02027 53 GLU B N 1
ATOM 1800 C CA . GLU B 1 54 ? -12.48572 0.77139 -10.10051 1.000 57.41440 53 GLU B CA 1
ATOM 1801 C C . GLU B 1 54 ? -11.85653 1.83735 -9.20560 1.000 56.28840 53 GLU B C 1
ATOM 1802 O O . GLU B 1 54 ? -10.89860 2.46535 -9.64377 1.000 49.17720 53 GLU B O 1
ATOM 1808 N N . VAL B 1 55 ? -12.39130 2.02434 -7.99950 1.000 59.06406 54 VAL B N 1
ATOM 1809 C CA . VAL B 1 55 ? -11.82310 3.02631 -7.05258 1.000 36.43412 54 VAL B CA 1
ATOM 1810 C C . VAL B 1 55 ? -10.42003 2.56927 -6.67286 1.000 40.32437 54 VAL B C 1
ATOM 1811 O O . VAL B 1 55 ? -9.52402 3.40726 -6.65501 1.000 46.28532 54 VAL B O 1
ATOM 1815 N N . MET B 1 56 ? -10.24900 1.27827 -6.40792 1.000 40.60945 55 MET B N 1
ATOM 1816 C CA . MET B 1 56 ? -8.92394 0.74523 -6.00919 1.000 49.20967 55 MET B CA 1
ATOM 1817 C C . MET B 1 56 ? -7.91615 0.97524 -7.13238 1.000 46.32553 55 MET B C 1
ATOM 1818 O O . MET B 1 56 ? -6.78408 1.34022 -6.83159 1.000 52.39609 55 MET B O 1
ATOM 1823 N N . LYS B 1 57 ? -8.33339 0.76228 -8.37530 1.000 50.40840 56 LYS B N 1
ATOM 1824 C CA . LYS B 1 57 ? -7.43361 0.97729 -9.53647 1.000 53.92250 56 LYS B CA 1
ATOM 1825 C C . LYS B 1 57 ? -7.05761 2.45929 -9.64851 1.000 40.23786 56 LYS B C 1
ATOM 1826 O O . LYS B 1 57 ? -5.86461 2.74527 -9.72073 1.000 46.69301 56 LYS B O 1
ATOM 1832 N N . ARG B 1 58 ? -8.04160 3.34730 -9.67530 1.000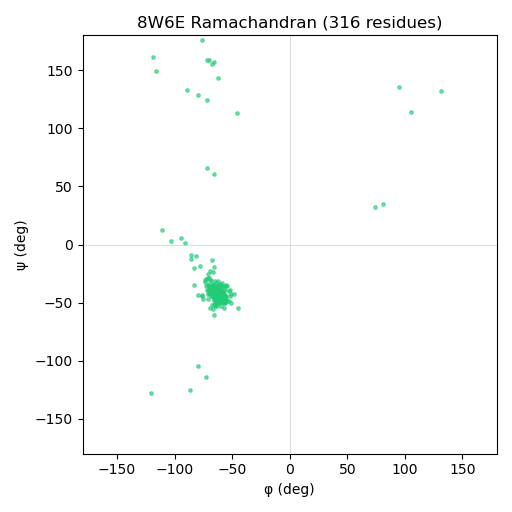 40.91127 57 ARG B N 1
ATOM 1833 C CA . ARG B 1 58 ? -7.77258 4.80730 -9.71832 1.000 54.17587 57 ARG B CA 1
ATOM 1834 C C . ARG B 1 58 ? -6.91734 5.21626 -8.51547 1.000 48.52426 57 ARG B C 1
ATOM 1835 O O . ARG B 1 58 ? -6.01036 6.03625 -8.69363 1.000 41.57056 57 ARG B O 1
ATOM 1843 N N . SER B 1 59 ? -7.18713 4.64524 -7.34643 1.000 40.01683 58 SER B N 1
ATOM 1844 C CA . SER B 1 59 ? -6.45988 5.03220 -6.10756 1.000 44.64172 58 SER B CA 1
ATOM 1845 C C . SER B 1 59 ? -5.01690 4.53317 -6.15885 1.000 40.29860 58 SER B C 1
ATOM 1846 O O . SER B 1 59 ? -4.14380 5.23815 -5.65700 1.000 44.24295 58 SER B O 1
ATOM 1849 N N . GLU B 1 60 ? -4.79204 3.36818 -6.75892 1.000 46.67263 59 GLU B N 1
ATOM 1850 C CA . GLU B 1 60 ? -3.41608 2.84716 -6.93420 1.000 44.70391 59 GLU B CA 1
ATOM 1851 C C . GLU B 1 60 ? -2.67925 3.77317 -7.90532 1.000 38.68569 59 GLU B C 1
ATOM 1852 O O . GLU B 1 60 ? -1.51420 4.09315 -7.64853 1.000 37.00527 59 GLU B O 1
ATOM 1858 N N . GLU B 1 61 ? -3.36145 4.16921 -8.97218 1.000 34.83860 60 GLU B N 1
ATOM 1859 C CA . GLU B 1 61 ? -2.76062 5.11022 -9.94627 1.000 50.31976 60 GLU B CA 1
ATOM 1860 C C . GLU B 1 61 ? -2.34746 6.38720 -9.21432 1.000 42.05515 60 GLU B C 1
ATOM 1861 O O . GLU B 1 61 ? -1.19048 6.80318 -9.35153 1.000 40.95761 60 GLU B O 1
ATOM 1867 N N . LEU B 1 62 ? -3.26330 6.94820 -8.43413 1.000 39.29732 61 LEU B N 1
ATOM 1868 C CA . LEU B 1 62 ? -2.97715 8.23218 -7.75216 1.000 27.00650 61 LEU B CA 1
ATOM 1869 C C . LEU B 1 62 ? -1.80396 8.06313 -6.77339 1.000 30.01069 61 LEU B C 1
ATOM 1870 O O . LEU B 1 62 ? -0.96494 8.95912 -6.72153 1.000 31.34515 61 LEU B O 1
ATOM 1875 N N . LEU B 1 63 ? -1.71085 6.91912 -6.09743 1.000 39.87078 62 LEU B N 1
ATOM 1876 C CA . LEU B 1 63 ? -0.62766 6.69808 -5.10064 1.000 41.54622 62 LEU B CA 1
ATOM 1877 C C . LEU B 1 63 ? 0.72220 6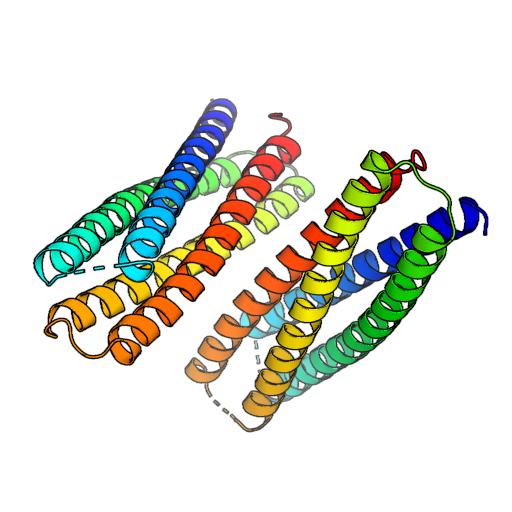.64807 -5.80990 1.000 36.54586 62 LEU B C 1
ATOM 1878 O O . LEU B 1 63 ? 1.69731 7.16204 -5.25908 1.000 41.21718 62 LEU B O 1
ATOM 1883 N N . LYS B 1 64 ? 0.75396 6.01810 -6.97892 1.000 38.90971 63 LYS B N 1
ATOM 1884 C CA . LYS B 1 64 ? 2.01382 5.89709 -7.74717 1.000 49.46789 63 LYS B CA 1
ATOM 1885 C C . LYS B 1 64 ? 2.49077 7.29809 -8.13123 1.000 29.53096 63 LYS B C 1
ATOM 1886 O O . LYS B 1 64 ? 3.67680 7.57307 -7.95645 1.000 34.99628 63 LYS B O 1
ATOM 1888 N N . ARG B 1 65 ? 1.58068 8.12612 -8.63903 1.000 32.21748 64 ARG B N 1
ATOM 1889 C CA . ARG B 1 65 ? 1.92164 9.52312 -8.99007 1.000 38.40144 64 ARG B CA 1
ATOM 1890 C C . ARG B 1 65 ? 2.44089 10.24509 -7.74715 1.000 41.41993 64 ARG B C 1
ATOM 1891 O O . ARG B 1 65 ? 3.41288 10.98407 -7.87132 1.000 38.94047 64 ARG B O 1
ATOM 1899 N N . ALA B 1 66 ? 1.80410 10.01707 -6.60203 1.000 36.10331 65 ALA B N 1
ATOM 1900 C CA . ALA B 1 66 ? 2.19735 10.69304 -5.34809 1.000 32.56589 65 ALA B CA 1
ATOM 1901 C C . ALA B 1 66 ? 3.59643 10.25600 -4.91637 1.000 40.81575 65 ALA B C 1
ATOM 1902 O O . ALA B 1 66 ? 4.34853 11.10998 -4.44650 1.000 36.18808 65 ALA B O 1
ATOM 1904 N N . GLU B 1 67 ? 3.91938 8.97700 -5.07746 1.000 32.26346 66 GLU B N 1
ATOM 1905 C CA . GLU B 1 67 ? 5.24945 8.45497 -4.67773 1.000 33.38240 66 GLU B CA 1
ATOM 1906 C C . GLU B 1 67 ? 6.32028 9.07797 -5.58192 1.000 30.69449 66 GLU B C 1
ATOM 1907 O O . GLU B 1 67 ? 7.35239 9.49694 -5.05811 1.000 38.07384 66 GLU B O 1
ATOM 1913 N N . GLU B 1 68 ? 6.04904 9.17001 -6.87587 1.000 40.00219 67 GLU B N 1
ATOM 1914 C CA . GLU B 1 68 ? 7.00086 9.79701 -7.82803 1.000 41.53763 67 GLU B CA 1
ATOM 1915 C C . GLU B 1 68 ? 7.23496 11.25900 -7.43205 1.000 36.91761 67 GLU B C 1
ATOM 1916 O O . GLU B 1 68 ? 8.38598 11.67698 -7.38626 1.000 38.84557 67 GLU B O 1
ATOM 1922 N N . LEU B 1 69 ? 6.16604 11.97501 -7.11982 1.000 33.59335 68 LEU B N 1
ATOM 1923 C CA . LEU B 1 69 ? 6.27013 13.40900 -6.75681 1.000 45.72417 68 LEU B CA 1
ATOM 1924 C C . LEU B 1 69 ? 7.01239 13.56996 -5.42195 1.000 33.18903 68 LEU B C 1
ATOM 1925 O O . LEU B 1 69 ? 7.78443 14.51194 -5.30108 1.000 29.17682 68 LEU B O 1
ATOM 1930 N N . LEU B 1 70 ? 6.79955 12.64794 -4.48093 1.000 38.56929 69 LEU B N 1
ATOM 1931 C CA . LEU B 1 70 ? 7.50180 12.70190 -3.17406 1.000 35.37294 69 LEU B CA 1
ATOM 1932 C C . LEU B 1 70 ? 9.00576 12.50488 -3.38836 1.000 41.99376 69 LEU B C 1
ATOM 1933 O O . LEU B 1 70 ? 9.78089 13.21285 -2.76049 1.000 38.73915 69 LEU B O 1
ATOM 1938 N N . ARG B 1 71 ? 9.39158 11.58689 -4.26745 1.000 42.11718 70 ARG B N 1
ATOM 1939 C CA . ARG B 1 71 ? 10.82751 11.40288 -4.58173 1.000 41.81968 70 ARG B CA 1
ATOM 1940 C C . ARG B 1 71 ? 11.39843 12.71188 -5.14181 1.000 29.85349 70 ARG B C 1
ATOM 1941 O O . ARG B 1 71 ? 12.47951 13.10585 -4.71901 1.000 35.93943 70 ARG B O 1
ATOM 1949 N N . GLU B 1 72 ? 10.68026 13.34591 -6.06466 1.000 36.31485 71 GLU B N 1
ATOM 1950 C CA . GLU B 1 72 ? 11.12017 14.63392 -6.66171 1.000 40.97646 71 GLU B CA 1
ATOM 1951 C C . GLU B 1 72 ? 11.22039 15.72089 -5.58271 1.000 34.36211 71 GLU B C 1
ATOM 1952 O O . GLU B 1 72 ? 12.18440 16.48788 -5.61588 1.000 39.84811 71 GLU B O 1
ATOM 1958 N N . LEU B 1 73 ? 10.26857 15.76489 -4.65353 1.000 36.43280 72 LEU B N 1
ATOM 1959 C CA . LEU B 1 73 ? 10.30080 16.75186 -3.54751 1.000 33.44824 72 LEU B CA 1
ATOM 1960 C C . LEU B 1 73 ? 11.53096 16.50282 -2.68475 1.000 30.94822 72 LEU B C 1
ATOM 1961 O O . LEU B 1 73 ? 12.20404 17.46780 -2.33186 1.000 35.06985 72 LEU B O 1
ATOM 1966 N N . GLU B 1 74 ? 11.81799 15.23981 -2.41583 1.000 32.49821 73 GLU B N 1
ATOM 1967 C CA . GLU B 1 74 ? 12.96615 14.88977 -1.54906 1.000 41.49242 73 GLU B CA 1
ATOM 1968 C C . GLU B 1 74 ? 14.27502 15.27177 -2.24230 1.000 37.02700 73 GLU B C 1
ATOM 1969 O O . GLU B 1 74 ? 15.16716 15.79574 -1.57246 1.000 41.53152 73 GLU B O 1
ATOM 1975 N N . GLU B 1 75 ? 14.35777 15.05480 -3.54632 1.000 35.65669 74 GLU B N 1
ATOM 1976 C CA . GLU B 1 75 ? 15.57663 15.41079 -4.30755 1.000 44.95403 74 GLU B CA 1
ATOM 1977 C C . GLU B 1 75 ? 15.77767 16.92679 -4.26055 1.000 34.37710 74 GLU B C 1
ATOM 1978 O O . GLU B 1 75 ? 16.90972 17.35476 -4.02076 1.000 46.19375 74 GLU B O 1
ATOM 1984 N N . LEU B 1 76 ? 14.70964 17.69681 -4.43533 1.000 34.06100 75 LEU B N 1
ATOM 1985 C CA . LEU B 1 76 ? 14.84366 19.17181 -4.49532 1.000 35.36359 75 LEU B CA 1
ATOM 1986 C C . LEU B 1 76 ? 15.24993 19.72077 -3.12639 1.000 36.20867 75 LEU B C 1
ATOM 1987 O O . LEU B 1 76 ? 16.04995 20.65176 -3.09452 1.000 42.73479 75 LEU B O 1
ATOM 1992 N N . ILE B 1 77 ? 14.70312 19.16076 -2.05330 1.000 34.49946 76 ILE B N 1
ATOM 1993 C CA . ILE B 1 77 ? 15.00740 19.66072 -0.68134 1.000 43.08193 76 ILE B CA 1
ATOM 1994 C C . ILE B 1 77 ? 16.49345 19.41469 -0.38763 1.000 46.98606 76 ILE B C 1
ATOM 1995 O O . ILE B 1 77 ? 17.12457 20.30567 0.18926 1.000 49.37133 76 ILE B O 1
ATOM 2000 N N . ARG B 1 78 ? 17.03834 18.29269 -0.85976 1.000 46.79708 77 ARG B N 1
ATOM 2001 C CA . ARG B 1 78 ? 18.46837 17.96866 -0.64805 1.000 46.13812 77 ARG B CA 1
ATOM 2002 C C . ARG B 1 78 ? 19.32225 19.00166 -1.37619 1.000 44.83991 77 ARG B C 1
ATOM 2003 O O . ARG B 1 78 ? 20.33837 19.41264 -0.81637 1.000 51.26925 77 ARG B O 1
ATOM 2011 N N . ARG B 1 79 ? 18.90503 19.39670 -2.56910 1.000 44.08288 78 ARG B N 1
ATOM 2012 C CA . ARG B 1 79 ? 19.67689 20.35170 -3.39722 1.000 56.38246 78 ARG B CA 1
ATOM 2013 C C . ARG B 1 79 ? 19.59402 21.76869 -2.81818 1.000 54.41952 78 ARG B C 1
ATOM 2014 O O . ARG B 1 79 ? 20.58701 22.48968 -2.91635 1.000 55.78879 78 ARG B O 1
ATOM 2022 N N . ILE B 1 80 ? 18.44913 22.14570 -2.25595 1.000 46.45442 79 ILE B N 1
ATOM 2023 C CA . ILE B 1 80 ? 18.27625 23.54369 -1.77488 1.000 38.50854 79 ILE B CA 1
ATOM 2024 C C . ILE B 1 80 ? 19.12249 23.76865 -0.52104 1.000 55.93766 79 ILE B C 1
ATOM 2025 O O . ILE B 1 80 ? 18.95167 23.02663 0.44598 1.000 44.79623 79 ILE B O 1
ATOM 2030 N N . PRO B 1 81 ? 20.01051 24.78063 -0.52219 1.000 52.56242 80 PRO B N 1
ATOM 2031 C CA . PRO B 1 81 ? 20.85174 25.10259 0.63166 1.000 49.32661 80 PRO B CA 1
ATOM 2032 C C . PRO B 1 81 ? 20.05798 25.59458 1.84582 1.000 53.81142 80 PRO B C 1
ATOM 2033 O O . PRO B 1 81 ? 20.30608 26.68157 2.29780 1.000 53.73973 80 PRO B O 1
ATOM 2037 N N . PHE B 1 82 ? 19.16206 24.76158 2.36498 1.000 49.29359 81 PHE B N 1
ATOM 2038 C CA . PHE B 1 82 ? 18.29729 25.15857 3.50015 1.000 45.92499 81 PHE B CA 1
ATOM 2039 C C . PHE B 1 82 ? 19.10153 25.24953 4.79000 1.000 54.23860 81 PHE B C 1
ATOM 2040 O O . PHE B 1 82 ? 20.16654 24.63051 4.87478 1.000 55.72537 81 PHE B O 1
ATOM 2048 N N . SER B 1 83 ? 18.57973 25.98752 5.76811 1.000 51.27648 82 SER B N 1
ATOM 2049 C CA . SER B 1 83 ? 19.22799 26.06548 7.09599 1.000 60.76829 82 SER B CA 1
ATOM 2050 C C . SER B 1 83 ? 19.12210 24.70546 7.77598 1.000 62.04056 82 SER B C 1
ATOM 2051 O O . SER B 1 83 ? 18.18703 23.96248 7.46714 1.000 55.73070 82 SER B O 1
ATOM 2054 N N . GLU B 1 84 ? 20.03727 24.42443 8.69680 1.000 65.28043 83 GLU B N 1
ATOM 2055 C CA . GLU B 1 84 ? 20.04238 23.12041 9.40377 1.000 71.25977 83 GLU B CA 1
ATOM 2056 C C . GLU B 1 84 ? 18.69351 22.91942 10.09102 1.000 62.23345 83 GLU B C 1
ATOM 2057 O O . GLU B 1 84 ? 18.12347 21.84443 9.94611 1.000 56.59478 83 GLU B O 1
ATOM 2063 N N . GLU B 1 85 ? 18.20266 23.94641 10.77714 1.000 52.62040 84 GLU B N 1
ATOM 2064 C CA . GLU B 1 85 ? 16.92980 23.83341 11.52138 1.000 52.02759 84 GLU B CA 1
ATOM 2065 C C . GLU B 1 85 ? 15.78461 23.52445 10.55659 1.000 51.97921 84 GLU B C 1
ATOM 2066 O O . GLU B 1 85 ? 14.96966 22.65446 10.87573 1.000 64.94773 84 GLU B O 1
ATOM 2072 N N . ILE B 1 86 ? 15.72441 24.23648 9.44262 1.000 46.42839 85 ILE B N 1
ATOM 2073 C CA . ILE B 1 86 ? 14.58923 24.03752 8.50783 1.000 42.81937 85 ILE B CA 1
ATOM 2074 C C . ILE B 1 86 ? 14.72610 22.62653 7.94578 1.000 34.79842 85 ILE B C 1
ATOM 2075 O O . ILE B 1 86 ? 13.71706 21.93855 7.83795 1.000 43.82611 85 ILE B O 1
ATOM 2080 N N . ARG B 1 87 ? 15.95703 22.23752 7.64353 1.000 38.29413 86 ARG B N 1
ATOM 2081 C CA . ARG B 1 87 ? 16.20090 20.89753 7.06846 1.000 51.84476 86 ARG B CA 1
ATOM 2082 C C . ARG B 1 87 ? 15.67007 19.84151 8.03553 1.000 40.05658 86 ARG B C 1
ATOM 2083 O O . ARG B 1 87 ? 15.03196 18.89853 7.57163 1.000 44.18349 86 ARG B O 1
ATOM 2091 N N . ARG B 1 88 ? 15.88732 20.04348 9.32850 1.000 50.21363 87 ARG B N 1
ATOM 2092 C CA . ARG B 1 88 ? 15.44050 19.06546 10.34956 1.000 49.29926 87 ARG B CA 1
ATOM 2093 C C . ARG B 1 88 ? 13.91849 18.98849 10.34285 1.000 49.29337 87 ARG B C 1
ATOM 2094 O O . ARG B 1 88 ? 13.39346 17.88850 10.23192 1.000 36.90357 87 ARG B O 1
ATOM 2102 N N . GLU B 1 89 ? 13.26153 20.13850 10.42800 1.000 37.64485 88 GLU B N 1
ATOM 2103 C CA . GLU B 1 89 ? 11.78253 20.16752 10.41628 1.000 39.78048 88 GLU B CA 1
ATOM 2104 C C . GLU B 1 89 ? 11.26828 19.47056 9.15537 1.000 34.04103 88 GLU B C 1
ATOM 2105 O O . GLU B 1 89 ? 10.41728 18.59457 9.27751 1.000 42.73684 88 GLU B O 1
ATOM 2111 N N . LEU B 1 90 ? 11.79106 19.85558 7.99328 1.000 30.75110 89 LEU B N 1
ATOM 2112 C CA . LEU B 1 90 ? 11.34680 19.24561 6.71735 1.000 34.14984 89 LEU B CA 1
ATOM 2113 C C . LEU B 1 90 ? 11.52779 17.72761 6.79328 1.000 36.11540 89 LEU B C 1
ATOM 2114 O O . LEU B 1 90 ? 10.58172 17.02263 6.45944 1.000 41.06342 89 LEU B O 1
ATOM 2119 N N . GLU B 1 91 ? 12.68887 17.27058 7.24905 1.000 41.47393 90 GLU B N 1
ATOM 2120 C CA . GLU B 1 91 ? 13.00886 15.82057 7.30995 1.000 48.41607 90 GLU B CA 1
ATOM 2121 C C . GLU B 1 91 ? 12.04103 15.09157 8.24612 1.000 38.70470 90 GLU B C 1
ATOM 2122 O O . GLU B 1 91 ? 11.64495 13.97858 7.91617 1.000 38.66133 90 GLU B O 1
ATOM 2128 N N . GLU B 1 92 ? 11.63225 15.72055 9.33921 1.000 45.49024 91 GLU B N 1
ATOM 2129 C CA . GLU B 1 92 ? 10.63541 15.09155 10.24039 1.000 41.41557 91 GLU B CA 1
ATOM 2130 C C . GLU B 1 92 ? 9.30627 14.85858 9.50364 1.000 42.46519 91 GLU B C 1
ATOM 2131 O O . GLU B 1 92 ? 8.77427 13.74559 9.61772 1.000 39.82094 91 GLU B O 1
ATOM 2137 N N . ILE B 1 93 ? 8.80614 15.85361 8.76676 1.000 32.43579 92 ILE B N 1
ATOM 2138 C CA . ILE B 1 93 ? 7.49801 15.72265 8.07000 1.000 31.62549 92 ILE B CA 1
ATOM 2139 C C . ILE B 1 93 ? 7.62577 14.70167 6.93896 1.000 29.29842 92 ILE B C 1
ATOM 2140 O O . ILE B 1 93 ? 6.70373 13.90869 6.76812 1.000 34.04143 92 ILE B O 1
ATOM 2145 N N . LEU B 1 94 ? 8.72763 14.74467 6.19975 1.000 29.93653 93 LEU B N 1
ATOM 2146 C CA . LEU B 1 94 ? 8.94040 13.81469 5.06769 1.000 28.15531 93 LEU B CA 1
ATOM 2147 C C . LEU B 1 94 ? 8.96148 12.38268 5.60565 1.000 25.18540 93 LEU B C 1
ATOM 2148 O O . LEU B 1 94 ? 8.35934 11.52070 4.97575 1.000 38.57118 93 LEU B O 1
ATOM 2153 N N . ARG B 1 95 ? 9.59569 12.16964 6.75252 1.000 37.69920 94 ARG B N 1
ATOM 2154 C CA . ARG B 1 95 ? 9.62380 10.83163 7.39849 1.000 43.39961 94 ARG B CA 1
ATOM 2155 C C . ARG B 1 95 ? 8.19185 10.37064 7.70175 1.000 33.60753 94 ARG B C 1
ATOM 2156 O O . ARG B 1 95 ? 7.87577 9.21866 7.41579 1.000 37.21929 94 ARG B O 1
ATOM 2164 N N . ARG B 1 96 ? 7.35496 11.26565 8.21893 1.000 29.87902 95 ARG B N 1
ATOM 2165 C CA . ARG B 1 96 ? 5.95702 10.91566 8.57219 1.000 39.04668 95 ARG B CA 1
ATOM 2166 C C . ARG B 1 96 ? 5.11878 10.63870 7.31935 1.000 29.00906 95 ARG B C 1
ATOM 2167 O O . ARG B 1 96 ? 4.30977 9.71872 7.36148 1.000 30.02430 95 ARG B O 1
ATOM 2175 N N . LEU B 1 97 ? 5.30759 11.42772 6.26433 1.000 33.07382 96 LEU B N 1
ATOM 2176 C CA . LEU B 1 97 ? 4.54434 11.22876 5.00547 1.000 29.05596 96 LEU B CA 1
ATOM 2177 C C . LEU B 1 97 ? 4.91221 9.86977 4.40937 1.000 27.39096 96 LEU B C 1
ATOM 2178 O O . LEU B 1 97 ? 4.02810 9.21580 3.88652 1.000 34.29025 96 LEU B O 1
ATOM 2183 N N . LYS B 1 98 ? 6.18322 9.49675 4.49512 1.000 21.80156 97 LYS B N 1
ATOM 2184 C CA . LYS B 1 98 ? 6.63210 8.18175 3.98300 1.000 40.46942 97 LYS B CA 1
ATOM 2185 C C . LYS B 1 98 ? 5.97224 7.08075 4.81910 1.000 32.91607 97 LYS B C 1
ATOM 2186 O O . LYS B 1 98 ? 5.51011 6.09577 4.24217 1.000 32.56518 97 LYS B O 1
ATOM 2192 N N . GLU B 1 99 ? 5.87850 7.29972 6.12813 1.000 33.86418 98 GLU B N 1
ATOM 2193 C CA . GLU B 1 99 ? 5.18465 6.32471 7.00824 1.000 32.15738 98 GLU B CA 1
ATOM 2194 C C . GLU B 1 99 ? 3.71557 6.21474 6.58951 1.000 32.79139 98 GLU B C 1
ATOM 2195 O O . GLU B 1 99 ? 3.21853 5.08875 6.51458 1.000 35.78929 98 GLU B O 1
ATOM 2201 N N . LEU B 1 100 ? 3.07952 7.33776 6.27166 1.000 28.42998 99 LEU B N 1
ATOM 2202 C CA . LEU B 1 100 ? 1.64245 7.34579 5.90194 1.000 30.85933 99 LEU B CA 1
ATOM 2203 C C . LEU B 1 100 ? 1.43118 6.73183 4.50596 1.000 30.39346 99 LEU B C 1
ATOM 2204 O O . LEU B 1 100 ? 0.47213 5.97885 4.35513 1.000 29.85769 99 LEU B O 1
ATOM 2209 N N . TYR B 1 101 ? 2.32000 7.01083 3.55680 1.000 33.89261 100 TYR B N 1
ATOM 2210 C CA . TYR B 1 101 ? 2.22473 6.41687 2.19680 1.000 35.58901 100 TYR B CA 1
ATOM 2211 C C . TYR B 1 101 ? 2.40472 4.89486 2.29874 1.000 33.34505 100 TYR B C 1
ATOM 2212 O O . TYR B 1 101 ? 1.66059 4.15889 1.66086 1.000 33.22428 100 TYR B O 1
ATOM 2221 N N . GLU B 1 102 ? 3.31788 4.45683 3.15555 1.000 31.87031 101 GLU B N 1
ATOM 2222 C CA . GLU B 1 102 ? 3.55489 3.00282 3.34147 1.000 39.30512 101 GLU B CA 1
ATOM 2223 C C . GLU B 1 102 ? 2.31600 2.34082 3.96270 1.000 38.56633 101 GLU B C 1
ATOM 2224 O O . GLU B 1 102 ? 1.95690 1.24784 3.52474 1.000 37.28860 101 GLU B O 1
ATOM 2230 N N . GLU B 1 103 ? 1.69720 2.99781 4.93483 1.000 31.34577 102 GLU B N 1
ATOM 2231 C CA . GLU B 1 103 ? 0.48031 2.44182 5.57405 1.000 35.02392 102 GLU B CA 1
ATOM 2232 C C . GLU B 1 103 ? -0.64189 2.32986 4.52726 1.000 34.63915 102 GLU B C 1
ATOM 2233 O O . GLU B 1 103 ? -1.37191 1.34187 4.54638 1.000 31.17417 102 GLU B O 1
ATOM 2239 N N . ALA B 1 104 ? -0.75405 3.31488 3.64431 1.000 30.54009 103 ALA B N 1
ATOM 2240 C CA . ALA B 1 104 ? -1.81624 3.30392 2.61951 1.000 33.01283 103 ALA B CA 1
ATOM 2241 C C . ALA B 1 104 ? -1.60745 2.14994 1.62844 1.000 35.71394 103 ALA B C 1
ATOM 2242 O O . ALA B 1 104 ? -2.58453 1.50897 1.25461 1.000 35.30138 103 ALA B O 1
ATOM 2244 N N . LYS B 1 105 ? -0.36653 1.92693 1.22220 1.000 30.72710 104 LYS B N 1
ATOM 2245 C CA . LYS B 1 105 ? -0.06374 0.85195 0.25112 1.000 47.61512 104 LYS B CA 1
ATOM 2246 C C . LYS B 1 105 ? -0.40764 -0.49306 0.89315 1.000 40.00466 104 LYS B C 1
ATOM 2247 O O . LYS B 1 105 ? -1.00278 -1.32504 0.21325 1.000 48.01109 104 LYS B O 1
ATOM 2253 N N . ARG B 1 106 ? -0.07439 -0.66310 2.16809 1.000 36.02197 105 ARG B N 1
ATOM 2254 C CA . ARG B 1 106 ? -0.42328 -1.90511 2.89312 1.000 43.56325 105 ARG B CA 1
ATOM 2255 C C . ARG B 1 106 ? -1.94126 -2.04908 2.96741 1.000 41.62360 105 ARG B C 1
ATOM 2256 O O . ARG B 1 106 ? -2.42733 -3.15007 2.73348 1.000 50.00323 105 ARG B O 1
ATOM 2264 N N . LEU B 1 107 ? -2.65319 -0.96608 3.26257 1.000 38.48759 106 LEU B N 1
ATOM 2265 C CA . LEU B 1 107 ? -4.12516 -1.02506 3.40785 1.000 40.81000 106 LEU B CA 1
ATOM 2266 C C . LEU B 1 107 ? -4.74843 -1.40302 2.06596 1.000 31.71062 106 LEU B C 1
ATOM 2267 O O . LEU B 1 107 ? -5.65644 -2.22400 2.04912 1.000 34.08033 106 LEU B O 1
ATOM 2272 N N . MET B 1 108 ? -4.23562 -0.82500 0.98988 1.000 36.31968 107 MET B N 1
ATOM 2273 C CA . MET B 1 108 ? -4.76489 -1.09596 -0.36203 1.000 48.03549 107 MET B CA 1
ATOM 2274 C C . MET B 1 108 ? -4.51198 -2.55696 -0.73111 1.000 36.53822 107 MET B C 1
ATOM 2275 O O . MET B 1 108 ? -5.41909 -3.17893 -1.27395 1.000 45.43114 107 MET B O 1
ATOM 2280 N N . GLU B 1 109 ? -3.31993 -3.06298 -0.44235 1.000 35.95871 108 GLU B N 1
ATOM 2281 C CA . GLU B 1 109 ? -3.01701 -4.49298 -0.69344 1.000 46.21998 108 GLU B CA 1
ATOM 2282 C C . GLU B 1 109 ? -4.06788 -5.34698 0.01274 1.000 41.46217 108 GLU B C 1
ATOM 2283 O O . GLU B 1 109 ? -4.63402 -6.23096 -0.62517 1.000 44.96227 108 GLU B O 1
ATOM 2289 N N . LYS B 1 110 ? -4.33264 -5.05301 1.28080 1.000 42.38342 109 LYS B N 1
ATOM 2290 C CA . LYS B 1 110 ? -5.32850 -5.81901 2.06398 1.000 37.15010 109 LYS B CA 1
ATOM 2291 C C . LYS B 1 110 ? -6.70163 -5.73497 1.39524 1.000 45.24226 109 LYS B C 1
ATOM 2292 O O . LYS B 1 110 ? -7.35467 -6.76596 1.27134 1.000 39.44948 109 LYS B O 1
ATOM 2294 N N . ALA B 1 111 ? -7.11169 -4.54295 0.98135 1.000 37.01110 110 ALA B N 1
ATOM 2295 C CA . ALA B 1 111 ? -8.44280 -4.37392 0.36660 1.000 49.38090 110 ALA B CA 1
ATOM 2296 C C . ALA B 1 111 ? -8.53506 -5.17689 -0.93340 1.000 40.77639 110 ALA B C 1
ATOM 2297 O O . ALA B 1 111 ? -9.58212 -5.77186 -1.17521 1.000 48.25364 110 ALA B O 1
ATOM 2299 N N . LYS B 1 112 ? -7.47721 -5.16489 -1.72860 1.000 40.06033 111 LYS B N 1
ATOM 2300 C CA . LYS B 1 112 ? -7.46347 -5.89386 -3.02262 1.000 47.64308 111 LYS B CA 1
ATOM 2301 C C . LYS B 1 112 ? -7.60645 -7.38786 -2.74662 1.000 40.52454 111 LYS B C 1
ATOM 2302 O O . LYS B 1 112 ? -8.41358 -8.03183 -3.40448 1.000 44.49659 111 LYS B O 1
ATOM 2308 N N . GLU B 1 113 ? -6.83927 -7.88789 -1.78978 1.000 40.75013 112 GLU B N 1
ATOM 2309 C CA . GLU B 1 113 ? -6.90423 -9.31890 -1.42980 1.000 49.67189 112 GLU B CA 1
ATOM 2310 C C . GLU B 1 113 ? -8.32014 -9.66889 -0.95954 1.000 56.68276 112 GLU B C 1
ATOM 2311 O O . GLU B 1 113 ? -8.86025 -10.67087 -1.44346 1.000 53.92111 112 GLU B O 1
ATOM 2317 N N . LEU B 1 114 ? -8.89096 -8.87590 -0.05841 1.000 37.42575 113 LEU B N 1
ATOM 2318 C CA . LEU B 1 114 ? -10.22686 -9.21089 0.48384 1.000 57.78458 113 LEU B CA 1
ATOM 2319 C C . LEU B 1 114 ? -11.24108 -9.22385 -0.66197 1.000 46.34327 113 LEU B C 1
ATOM 2320 O O . LEU B 1 114 ? -12.11209 -10.08583 -0.66082 1.000 42.33085 113 LEU B O 1
ATOM 2325 N N . THR B 1 115 ? -11.09224 -8.29783 -1.60098 1.000 44.45230 114 THR B N 1
ATOM 2326 C CA . THR B 1 115 ? -12.04346 -8.18479 -2.73379 1.000 51.68268 114 THR B CA 1
ATOM 2327 C C . THR B 1 115 ? -11.90065 -9.41177 -3.64285 1.000 50.06473 114 THR B C 1
ATOM 2328 O O . THR B 1 115 ? -12.92574 -9.94474 -4.07666 1.000 44.93877 114 THR B O 1
ATOM 2332 N N . LYS B 1 116 ? -10.67370 -9.86679 -3.85909 1.000 37.35287 115 LYS B N 1
ATOM 2333 C CA . LYS B 1 116 ? -10.45388 -11.06377 -4.69416 1.000 50.80605 115 LYS B CA 1
ATOM 2334 C C . LYS B 1 116 ? -11.15177 -12.25177 -4.03805 1.000 47.63837 115 LYS B C 1
ATOM 2335 O O . LYS B 1 116 ? -11.87492 -12.96775 -4.74993 1.000 57.29323 115 LYS B O 1
ATOM 2341 N N . ARG B 1 117 ? -10.96053 -12.42081 -2.73610 1.000 41.52421 116 ARG B N 1
ATOM 2342 C CA . ARG B 1 117 ? -11.54441 -13.57181 -2.01401 1.000 37.19740 116 ARG B CA 1
ATOM 2343 C C . ARG B 1 117 ? -13.06942 -13.53679 -2.09972 1.000 43.84574 116 ARG B C 1
ATOM 2344 O O . ARG B 1 117 ? -13.65349 -14.59777 -2.34563 1.000 45.37216 116 ARG B O 1
ATOM 2352 N N . ILE B 1 118 ? -13.67838 -12.36378 -1.94957 1.000 46.89518 117 ILE B N 1
ATOM 2353 C CA . ILE B 1 118 ? -15.16437 -12.24275 -1.91529 1.000 44.25548 117 ILE B CA 1
ATOM 2354 C C . ILE B 1 118 ? -15.74964 -12.55371 -3.29118 1.000 41.62334 117 ILE B C 1
ATOM 2355 O O . ILE B 1 118 ? -16.87366 -13.04469 -3.35698 1.000 45.61146 117 ILE B O 1
ATOM 2360 N N . LYS B 1 119 ? -15.00583 -12.25670 -4.34632 1.000 43.39553 118 LYS B N 1
ATOM 2361 C CA . LYS B 1 119 ? -15.51410 -12.47166 -5.71922 1.000 46.88776 118 LYS B CA 1
ATOM 2362 C C . LYS B 1 119 ? -15.71418 -13.96865 -5.98922 1.000 48.16495 118 LYS B C 1
ATOM 2363 O O . LYS B 1 119 ? -16.49735 -14.28862 -6.88508 1.000 38.79373 118 LYS B O 1
ATOM 2369 N N . LYS B 1 120 ? -15.07904 -14.83668 -5.20236 1.000 46.29055 119 LYS B N 1
ATOM 2370 C CA . LYS B 1 120 ? -15.10411 -16.30068 -5.46539 1.000 49.31955 119 LYS B CA 1
ATOM 2371 C C . LYS B 1 120 ? -16.27299 -16.98367 -4.74718 1.000 59.35144 119 LYS B C 1
ATOM 2372 O O . LYS B 1 120 ? -16.39403 -18.20667 -4.87519 1.000 55.45136 119 LYS B O 1
ATOM 2378 N N . ILE B 1 121 ? -17.09384 -16.21968 -4.03601 1.000 47.69153 120 ILE B N 1
ATOM 2379 C CA . ILE B 1 121 ? -18.23170 -16.79867 -3.26980 1.000 50.84813 120 ILE B CA 1
ATOM 2380 C C . ILE B 1 121 ? -19.54581 -16.27664 -3.85654 1.000 60.59996 120 ILE B C 1
ATOM 2381 O O . ILE B 1 121 ? -19.52890 -15.19963 -4.45652 1.000 56.07967 120 ILE B O 1
ATOM 2386 N N . ASP B 1 122 ? -20.62880 -17.05662 -3.78635 1.000 53.02191 121 ASP B N 1
ATOM 2387 C CA . ASP B 1 122 ? -21.95589 -16.61059 -4.28608 1.000 63.43812 121 ASP B CA 1
ATOM 2388 C C . ASP B 1 122 ? -22.71167 -15.88960 -3.16492 1.000 81.23408 121 ASP B C 1
ATOM 2389 O O . ASP B 1 122 ? -22.73846 -16.42663 -2.05293 1.000 79.29883 121 ASP B O 1
ATOM 2394 N N . THR B 1 123 ? -23.30570 -14.72359 -3.44978 1.000 91.76638 122 THR B N 1
ATOM 2395 C CA . THR B 1 123 ? -23.95748 -13.89760 -2.38164 1.000 85.28763 122 THR B CA 1
ATOM 2396 C C . THR B 1 123 ? -24.80733 -14.79461 -1.48950 1.000 80.99989 122 THR B C 1
ATOM 2397 O O . THR B 1 123 ? -25.84243 -15.29958 -1.96331 1.000 77.92038 122 THR B O 1
ATOM 2399 N N . THR B 1 124 ? -24.39109 -14.93364 -0.23358 1.000 90.47435 123 THR B N 1
ATOM 2400 C CA . THR B 1 124 ? -25.06994 -15.90765 0.65353 1.000 90.17912 123 THR B CA 1
ATOM 2401 C C . THR B 1 124 ? -25.67069 -15.25867 1.89466 1.000 89.14857 123 THR B C 1
ATOM 2402 O O . THR B 1 124 ? -26.44070 -14.28665 1.75183 1.000 89.88523 123 THR B O 1
ATOM 2404 N N . ASP B 1 125 ? -25.34147 -15.80070 3.06358 1.000 86.24514 124 ASP B N 1
ATOM 2405 C CA . ASP B 1 125 ? -25.98923 -15.34372 4.31472 1.000 81.89116 124 ASP B CA 1
ATOM 2406 C C . ASP B 1 125 ? -25.69815 -13.87573 4.59169 1.000 86.82238 124 ASP B C 1
ATOM 2407 O O . ASP B 1 125 ? -24.57019 -13.43074 4.31149 1.000 98.30272 124 ASP B O 1
ATOM 2412 N N . GLU B 1 126 ? -26.68803 -13.16472 5.13190 1.000 92.84478 125 GLU B N 1
ATOM 2413 C CA . GLU B 1 126 ? -26.47693 -11.76074 5.54789 1.000 89.73023 125 GLU B CA 1
ATOM 2414 C C . GLU B 1 126 ? -25.15379 -11.67078 6.29964 1.000 97.64872 125 GLU B C 1
ATOM 2415 O O . GLU B 1 126 ? -24.29386 -10.90478 5.84849 1.000 92.46929 125 GLU B O 1
ATOM 2421 N N . LYS B 1 127 ? -24.98160 -12.48080 7.34959 1.000 89.25400 126 LYS B N 1
ATOM 2422 C CA . LYS B 1 127 ? -23.76943 -12.38584 8.20536 1.000 89.46450 126 LYS B CA 1
ATOM 2423 C C . LYS B 1 127 ? -22.46059 -12.43184 7.40211 1.000 84.79391 126 LYS B C 1
ATOM 2424 O O . LYS B 1 127 ? -21.59051 -11.63487 7.73096 1.000 85.92360 126 LYS B O 1
ATOM 2430 N N . THR B 1 128 ? -22.30879 -13.31982 6.42306 1.000 67.50038 127 THR B N 1
ATOM 2431 C CA . THR B 1 128 ? -20.99292 -13.45883 5.73480 1.000 77.81826 127 THR B CA 1
ATOM 2432 C C . THR B 1 128 ? -20.67005 -12.18382 4.95077 1.000 80.76558 127 THR B C 1
ATOM 2433 O O . THR B 1 128 ? -19.56801 -11.64884 5.13157 1.000 74.31913 127 THR B O 1
ATOM 2437 N N . LEU B 1 129 ? -21.59720 -11.71678 4.11896 1.000 77.15754 128 LEU B N 1
ATOM 2438 C CA . LEU B 1 129 ? -21.38432 -10.43477 3.41594 1.000 79.36988 128 LEU B CA 1
ATOM 2439 C C . LEU B 1 129 ? -21.16610 -9.34580 4.45993 1.000 69.09425 128 LEU B C 1
ATOM 2440 O O . LEU B 1 129 ? -20.35313 -8.46881 4.20779 1.000 76.28310 128 LEU B O 1
ATOM 2445 N N . ARG B 1 130 ? -21.84788 -9.42481 5.59806 1.000 65.73024 129 ARG B N 1
ATOM 2446 C CA . ARG B 1 130 ? -21.75367 -8.34484 6.60706 1.000 70.13094 129 ARG B CA 1
ATOM 2447 C C . ARG B 1 130 ? -20.40154 -8.39488 7.31680 1.000 66.91396 129 ARG B C 1
ATOM 2448 O O . ARG B 1 130 ? -19.93544 -7.32989 7.72774 1.000 72.03826 129 ARG B O 1
ATOM 2456 N N . GLU B 1 131 ? -19.80153 -9.57489 7.46666 1.000 70.12481 130 GLU B N 1
ATOM 2457 C CA . GLU B 1 131 ? -18.44841 -9.64193 8.06240 1.000 75.96778 130 GLU B CA 1
ATOM 2458 C C . GLU B 1 131 ? -17.47159 -9.00692 7.07923 1.000 59.99001 130 GLU B C 1
ATOM 2459 O O . GLU B 1 131 ? -16.54849 -8.33594 7.53207 1.000 67.25295 130 GLU B O 1
ATOM 2465 N N . TRP B 1 132 ? -17.66984 -9.25089 5.78326 1.000 52.43642 131 TRP B N 1
ATOM 2466 C CA . TRP B 1 132 ? -16.80203 -8.64688 4.74611 1.000 46.08341 131 TRP B CA 1
ATOM 2467 C C . TRP B 1 132 ? -16.92799 -7.13388 4.85817 1.000 49.12018 131 TRP B C 1
ATOM 2468 O O . TRP B 1 132 ? -15.90397 -6.46590 4.90799 1.000 54.05932 131 TRP B O 1
ATOM 2479 N N . TYR B 1 133 ? -18.16096 -6.65086 4.94641 1.000 45.73184 132 TYR B N 1
ATOM 2480 C CA . TYR B 1 133 ? -18.41892 -5.20186 5.03750 1.000 60.30014 132 TYR B CA 1
ATOM 2481 C C . TYR B 1 133 ? -17.78167 -4.65190 6.31639 1.000 57.86797 132 TYR B C 1
ATOM 2482 O O . TYR B 1 133 ? -17.33965 -3.51990 6.29433 1.000 51.08549 132 TYR B O 1
ATOM 2491 N N . GLU B 1 134 ? -17.70348 -5.46092 7.36435 1.000 57.88645 133 GLU B N 1
ATOM 2492 C CA . GLU B 1 134 ? -17.09423 -5.01496 8.64225 1.000 60.96164 133 GLU B CA 1
ATOM 2493 C C . GLU B 1 134 ? -15.60226 -4.75898 8.43197 1.000 59.47120 133 GLU B C 1
ATOM 2494 O O . GLU B 1 134 ? -15.14016 -3.70000 8.85990 1.000 55.36920 133 GLU B O 1
ATOM 2500 N N . ILE B 1 135 ? -14.89940 -5.67898 7.77281 1.000 52.41013 134 ILE B N 1
ATOM 2501 C CA . ILE B 1 135 ? -13.45546 -5.48399 7.46554 1.000 55.71599 134 ILE B CA 1
ATOM 2502 C C . ILE B 1 135 ? -13.28962 -4.27498 6.54753 1.000 46.17757 134 ILE B C 1
ATOM 2503 O O . ILE B 1 135 ? -12.40955 -3.47500 6.82238 1.000 50.51930 134 ILE B O 1
ATOM 2508 N N . VAL B 1 136 ? -14.10381 -4.16894 5.49969 1.000 44.67566 135 VAL B N 1
ATOM 2509 C CA . VAL B 1 136 ? -13.95699 -3.06292 4.50969 1.000 48.52594 135 VAL B CA 1
ATOM 2510 C C . VAL B 1 136 ? -14.17883 -1.72393 5.20976 1.000 45.64982 135 VAL B C 1
ATOM 2511 O O . VAL B 1 136 ? -13.44087 -0.81094 4.90964 1.000 55.12871 135 VAL B O 1
ATOM 2515 N N . ARG B 1 137 ? -15.14666 -1.63694 6.10695 1.000 47.05497 136 ARG B N 1
ATOM 2516 C CA . ARG B 1 137 ? -15.44951 -0.35195 6.77804 1.000 50.23399 136 ARG B CA 1
ATOM 2517 C C . ARG B 1 137 ? -14.24334 0.06802 7.62481 1.000 45.78719 136 ARG B C 1
ATOM 2518 O O . ARG B 1 137 ? -13.92032 1.25501 7.63478 1.000 47.68669 136 ARG B O 1
ATOM 2526 N N . GLU B 1 138 ? -13.59123 -0.89201 8.27167 1.000 49.56034 137 GLU B N 1
ATOM 2527 C CA . GLU B 1 138 ? -12.42206 -0.57505 9.12545 1.000 54.53429 137 GLU B CA 1
ATOM 2528 C C . GLU B 1 138 ? -11.29122 -0.02905 8.25225 1.000 43.69822 137 GLU B C 1
ATOM 2529 O O . GLU B 1 138 ? -10.69013 0.97793 8.63115 1.000 41.14670 137 GLU B O 1
ATOM 2535 N N . LEU B 1 139 ? -11.02645 -0.68203 7.12618 1.000 37.38088 138 LEU B N 1
ATOM 2536 C CA . LEU B 1 139 ? -9.93161 -0.23902 6.23198 1.000 41.58256 138 LEU B CA 1
ATOM 2537 C C . LEU B 1 139 ? -10.23969 1.15199 5.68207 1.000 32.52860 138 LEU B C 1
ATOM 2538 O O . LEU B 1 139 ? -9.31869 1.95198 5.60391 1.000 35.91530 138 LEU B O 1
ATOM 2543 N N . LEU B 1 140 ? -11.49775 1.41002 5.34532 1.000 33.33228 139 LEU B N 1
ATOM 2544 C CA . LEU B 1 140 ? -11.91284 2.71604 4.77443 1.000 36.99015 139 LEU B CA 1
ATOM 2545 C C . LEU B 1 140 ? -11.74062 3.82101 5.81542 1.000 31.60482 139 LEU B C 1
ATOM 2546 O O . LEU B 1 140 ? -11.27467 4.89602 5.45035 1.000 39.50138 139 LEU B O 1
ATOM 2551 N N . GLU B 1 141 ? -12.05339 3.52199 7.07347 1.000 38.46964 140 GLU B N 1
ATOM 2552 C CA . GLU B 1 141 ? -11.91116 4.51596 8.16547 1.000 55.88564 140 GLU B CA 1
ATOM 2553 C C . GLU B 1 141 ? -10.43911 4.86394 8.38919 1.000 48.18518 140 GLU B C 1
ATOM 2554 O O . GLU B 1 141 ? -10.13307 6.05093 8.51116 1.000 37.41699 140 GLU B O 1
ATOM 2560 N N . ARG B 1 142 ? -9.57412 3.85692 8.43301 1.000 34.58145 141 ARG B N 1
ATOM 2561 C CA . ARG B 1 142 ? -8.12809 4.13389 8.57174 1.000 38.45823 141 ARG B CA 1
ATOM 2562 C C . ARG B 1 142 ? -7.66031 4.94691 7.36366 1.000 30.10622 141 ARG B C 1
ATOM 2563 O O . ARG B 1 142 ? -6.93525 5.91590 7.56455 1.000 34.00550 141 ARG B O 1
ATOM 2571 N N . ALA B 1 143 ? -8.07854 4.55495 6.16974 1.000 33.01199 142 ALA B N 1
ATOM 2572 C CA . ALA B 1 143 ? -7.64177 5.24497 4.93867 1.000 40.82131 142 ALA B CA 1
ATOM 2573 C C . ALA B 1 143 ? -8.00173 6.72597 5.00577 1.000 30.04625 142 ALA B C 1
ATOM 2574 O O . ALA B 1 143 ? -7.14077 7.54396 4.71662 1.000 38.45427 142 ALA B O 1
ATOM 2576 N N . LYS B 1 144 ? -9.23966 7.03598 5.36701 1.000 40.37718 143 LYS B N 1
ATOM 2577 C CA . LYS B 1 144 ? -9.67360 8.44599 5.51313 1.000 50.66240 143 LYS B CA 1
ATOM 2578 C C . LYS B 1 144 ? -8.75340 9.17195 6.50097 1.000 41.21924 143 LYS B C 1
ATOM 2579 O O . LYS B 1 144 ? -8.33545 10.27595 6.18591 1.000 31.05592 143 LYS B O 1
ATOM 2585 N N . GLU B 1 145 ? -8.43020 8.52992 7.62389 1.000 34.44294 144 GLU B N 1
ATOM 2586 C CA . GLU B 1 145 ? -7.54999 9.14788 8.64774 1.000 38.10456 144 GLU B CA 1
ATOM 2587 C C . GLU B 1 145 ? -6.18210 9.46287 8.03548 1.000 33.58495 144 GLU B C 1
ATOM 2588 O O . GLU B 1 145 ? -5.69305 10.56686 8.24041 1.000 31.34918 144 GLU B O 1
ATOM 2594 N N . ILE B 1 146 ? -5.62326 8.52688 7.27735 1.000 32.08126 145 ILE B N 1
ATOM 2595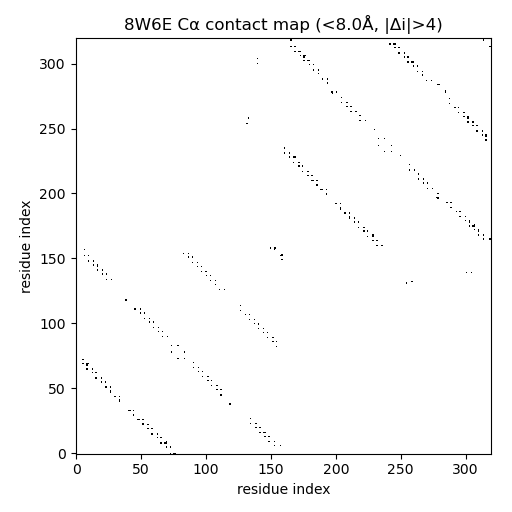 C CA . ILE B 1 146 ? -4.29539 8.72787 6.62410 1.000 41.48267 145 ILE B CA 1
ATOM 2596 C C . ILE B 1 146 ? -4.38856 9.87490 5.62015 1.000 21.37644 145 ILE B C 1
ATOM 2597 O O . ILE B 1 146 ? -3.51554 10.73188 5.62800 1.000 29.18131 145 ILE B O 1
ATOM 2602 N N . ILE B 1 147 ? -5.42872 9.85993 4.79535 1.000 32.71175 146 ILE B N 1
ATOM 2603 C CA . ILE B 1 147 ? -5.59290 10.90096 3.74140 1.000 37.79136 146 ILE B CA 1
ATOM 2604 C C . ILE B 1 147 ? -5.63775 12.25995 4.43044 1.000 39.03583 146 ILE B C 1
ATOM 2605 O O . ILE B 1 147 ? -4.96982 13.18194 3.95933 1.000 36.02298 146 ILE B O 1
ATOM 2610 N N . GLU B 1 148 ? -6.36854 12.34393 5.52958 1.000 35.47297 147 GLU B N 1
ATOM 2611 C CA . GLU B 1 148 ? -6.50437 13.61792 6.26664 1.000 29.51321 147 GLU B CA 1
ATOM 2612 C C . GLU B 1 148 ? -5.15126 14.05588 6.84539 1.000 27.15645 147 GLU B C 1
ATOM 2613 O O . GLU B 1 148 ? -4.81726 15.22688 6.70335 1.000 35.10955 147 GLU B O 1
ATOM 2619 N N . GLU B 1 149 ? -4.39116 13.14286 7.44622 1.000 26.71538 148 GLU B N 1
ATOM 2620 C CA . GLU B 1 149 ? -3.05205 13.51482 7.96097 1.000 31.31955 148 GLU B CA 1
ATOM 2621 C C . GLU B 1 149 ? -2.15326 14.02183 6.82481 1.000 25.24348 148 GLU B C 1
ATOM 2622 O O . GLU B 1 149 ? -1.44120 14.98982 7.04870 1.000 28.25329 148 GLU B O 1
ATOM 2628 N N . ILE B 1 150 ? -2.18049 13.36586 5.66780 1.000 28.32001 149 ILE B N 1
ATOM 2629 C CA . ILE B 1 150 ? -1.33571 13.77887 4.51065 1.000 30.41997 149 ILE B CA 1
ATOM 2630 C C . ILE B 1 150 ? -1.68275 15.21989 4.15375 1.000 23.13728 149 ILE B C 1
ATOM 2631 O O . ILE B 1 150 ? -0.76676 16.01887 4.03159 1.000 37.68064 149 ILE B O 1
ATOM 2636 N N . GLU B 1 151 ? -2.96978 15.50791 4.00800 1.000 32.56344 150 GLU B N 1
ATOM 2637 C CA . GLU B 1 151 ? -3.40881 16.88293 3.69212 1.000 35.40482 150 GLU B CA 1
ATOM 2638 C C . GLU B 1 151 ? -2.76561 17.84289 4.69402 1.000 48.06879 150 GLU B C 1
ATOM 2639 O O . GLU B 1 151 ? -2.14367 18.81789 4.26492 1.000 32.73040 150 GLU B O 1
ATOM 2645 N N . ARG B 1 152 ? -2.87436 17.54286 5.98603 1.000 34.45346 151 ARG B N 1
ATOM 2646 C CA . ARG B 1 152 ? -2.34815 18.45483 7.02595 1.000 34.22142 151 ARG B CA 1
ATOM 2647 C C . ARG B 1 152 ? -0.84218 18.63481 6.83967 1.000 30.39869 151 ARG B C 1
ATOM 2648 O O . ARG B 1 152 ? -0.37316 19.77080 6.87360 1.000 32.57133 151 ARG B O 1
ATOM 2656 N N . LEU B 1 153 ? -0.12424 17.53680 6.64650 1.000 30.76381 152 LEU B N 1
ATOM 2657 C CA . LEU B 1 153 ? 1.34974 17.58978 6.50322 1.000 37.20357 152 LEU B CA 1
ATOM 2658 C C . LEU B 1 153 ? 1.74651 18.39781 5.25517 1.000 30.43906 152 LEU B C 1
ATOM 2659 O O . LEU B 1 153 ? 2.74753 19.10779 5.31699 1.000 33.50518 152 LEU B O 1
ATOM 2664 N N . LEU B 1 154 ? 0.98230 18.27084 4.17531 1.000 29.95409 153 LEU B N 1
ATOM 2665 C CA . LEU B 1 154 ? 1.28207 19.00987 2.92327 1.000 35.54743 153 LEU B CA 1
ATOM 2666 C C . LEU B 1 154 ? 1.18316 20.51086 3.21832 1.000 31.66718 153 LEU B C 1
ATOM 2667 O O . LEU B 1 154 ? 2.08810 21.25485 2.84016 1.000 32.15757 153 LEU B O 1
ATOM 2672 N N . ARG B 1 155 ? 0.12630 20.91586 3.91453 1.000 39.15395 154 ARG B N 1
ATOM 2673 C CA . ARG B 1 155 ? -0.06061 22.33886 4.29860 1.000 42.50704 154 ARG B CA 1
ATOM 2674 C C . ARG B 1 155 ? 1.10557 22.80382 5.18039 1.000 37.02477 154 ARG B C 1
ATOM 2675 O O . ARG B 1 155 ? 1.61254 23.89881 4.95732 1.000 38.96114 154 ARG B O 1
ATOM 2683 N N . ARG B 1 156 ? 1.51974 21.97379 6.13129 1.000 38.90048 155 ARG B N 1
ATOM 2684 C CA . ARG B 1 156 ? 2.63192 22.33775 7.04109 1.000 42.38362 155 ARG B CA 1
ATOM 2685 C C . ARG B 1 156 ? 3.93577 22.56775 6.26884 1.000 35.71555 155 ARG B C 1
ATOM 2686 O O . ARG B 1 156 ? 4.64485 23.50573 6.60673 1.000 46.12540 155 ARG B O 1
ATOM 2694 N N . LEU B 1 157 ? 4.24657 21.71276 5.30076 1.000 38.55886 156 LEU B N 1
ATOM 2695 C CA . LEU B 1 157 ? 5.46442 21.88376 4.47553 1.000 33.72847 156 LEU B CA 1
ATOM 2696 C C . LEU B 1 157 ? 5.39630 23.22578 3.73758 1.000 32.34469 156 LEU B C 1
ATOM 2697 O O . LEU B 1 157 ? 6.39931 23.93776 3.73240 1.000 37.58106 156 LEU B O 1
ATOM 2702 N N . LEU B 1 158 ? 4.24020 23.56381 3.17580 1.000 29.04840 157 LEU B N 1
ATOM 2703 C CA . LEU B 1 158 ? 4.06709 24.86583 2.48587 1.000 33.91450 157 LEU B CA 1
ATOM 2704 C C . LEU B 1 158 ? 4.30729 26.01380 3.47085 1.000 40.31705 157 LEU B C 1
ATOM 2705 O O . LEU B 1 158 ? 4.99424 26.95780 3.10774 1.000 36.54593 157 LEU B O 1
ATOM 2710 N N . GLU B 1 159 ? 3.81853 25.88778 4.70294 1.000 41.49977 158 GLU B N 1
ATOM 2711 C CA . GLU B 1 159 ? 4.01474 26.93176 5.74392 1.000 43.32809 158 GLU B CA 1
ATOM 2712 C C . GLU B 1 159 ? 5.48982 27.01872 6.14064 1.000 45.77284 158 GLU B C 1
ATOM 2713 O O . GLU B 1 159 ? 6.02884 28.12572 6.11357 1.000 58.08410 158 GLU B O 1
ATOM 2719 N N . ILE B 1 160 ? 6.10487 25.89271 6.50050 1.000 40.74751 159 ILE B N 1
ATOM 2720 C CA . ILE B 1 160 ? 7.53695 25.84467 6.91123 1.000 38.88202 159 ILE B CA 1
ATOM 2721 C C . ILE B 1 160 ? 8.40775 26.44868 5.81107 1.000 46.25789 159 ILE B C 1
ATOM 2722 O O . ILE B 1 160 ? 9.40983 27.07666 6.15289 1.000 45.37747 159 ILE B O 1
ATOM 2727 N N . LEU B 1 161 ? 8.03551 26.25372 4.54914 1.000 41.09591 160 LEU B N 1
ATOM 2728 C CA . LEU B 1 161 ? 8.87630 26.74373 3.42899 1.000 45.27436 160 LEU B CA 1
ATOM 2729 C C . LEU B 1 161 ? 8.52627 28.20474 3.13709 1.000 39.70881 160 LEU B C 1
ATOM 2730 O O . LEU B 1 161 ? 9.25413 28.83475 2.37396 1.000 53.71543 160 LEU B O 1
ATOM 2735 N N . GLY B 1 162 ? 7.46239 28.71574 3.75830 1.000 50.76963 161 GLY B N 1
ATOM 2736 C CA . GLY B 1 162 ? 7.02437 30.09776 3.51442 1.000 57.11892 161 GLY B CA 1
ATOM 2737 C C . GLY B 1 162 ? 6.35312 30.22080 2.17055 1.000 43.82540 161 GLY B C 1
ATOM 2738 O O . GLY B 1 162 ? 6.46401 31.28181 1.55255 1.000 56.61267 161 GLY B O 1
ATOM 2739 N N . LEU B 1 163 ? 5.68202 29.16382 1.74365 1.000 45.96214 162 LEU B N 1
ATOM 2740 C CA . LEU B 1 163 ? 5.03676 29.16186 0.41278 1.000 55.16480 162 LEU B CA 1
ATOM 2741 C C . LEU B 1 163 ? 3.53380 29.37788 0.60307 1.000 48.49871 162 LEU B C 1
ATOM 2742 O O . LEU B 1 163 ? 2.80861 29.39391 -0.39779 1.000 56.59788 162 LEU B O 1
ATOM 2747 N N . GLU B 1 164 ? 3.11104 29.57986 1.85116 1.000 52.33311 163 GLU B N 1
ATOM 2748 C CA . GLU B 1 164 ? 1.68811 29.83587 2.19243 1.000 70.98695 163 GLU B CA 1
ATOM 2749 C C . GLU B 1 164 ? 0.99392 30.64991 1.09759 1.000 86.68496 163 GLU B C 1
ATOM 2750 O O . GLU B 1 164 ? 0.06100 31.40092 1.44278 1.000 93.47851 163 GLU B O 1
#

Nearest PDB structures (foldseek):
  8w6f-assembly1_A  TM=1.003E+00  e=1.539E-15  artificial sequences
  8w6e-assembly1_A  TM=9.956E-01  e=1.238E-14  artificial sequences
  8w6f-assembly2_B  TM=9.903E-01  e=3.331E-14  artificial sequences
  8gl3-assembly1_A  TM=3.569E-01  e=1.359E-02  synthetic construct
  8w6e-assembly1_A  TM=1.006E+00  e=8.596E-17  artificial sequences